Protein AF-A0A7J6JGJ3-F1 (afdb_monomer_lite)

Foldseek 3Di:
DVPVVVVVVVVVVVVLVVVVVVLVVLQVVVLVLLLVCFLPAQNDPVSVVVSLVVLQVVLVVDDPPDPNLDLSVLVSLLSNLLSLLVVLVVVVVVDDPPDVCLVVSLVVSLVSLVVSLVNLVVSLVPDPPDPDPSSDNLNVLLSSLLSNLSNCLQCLPVDALVVLLVNLLSLLSNLLSLLVVVVVVDSSCLTNVVLLSLLSSLLSNLLSLLNQDLVSHDPSPPVVSNVNSNVSSLVSLVVNCVVPVLSVLSNVLSVLSVCLQFPDCPVPDDDDDPPPSPDPCVSVRGDFRAQDDPSLVVNVVSLVSVVVSVRDVSSSVSSVCSHPDDTPVPDPPVPDPDDPDDDPPDDPPDDD

Sequence (352 aa):
MDDKHEVDLYAGNLCVDFEHTRNMTIMSSHILNEVVASAWTYPQPFMFEILDEKIFQHASQMPAGETETGFYSHIFQLRCIQSKIRHFNKKLQKLDPSDPFRETSRLRLKDELQLWKEKIEAVTNSSPKDDLVYHEPSSLSKLYDYSLSILVQERPCMMGHEEVGQLVECCSEACRTFLSSQENDSVIYRTWTALMYQFRLGIILLYCYAMTPPLLRTANFSLTDTISGFECCHRTMEKFSIRWPRALVFLQSFQLLAESVFDGPAFGGQACNSNMLDSPSSQSLCSPYALEGERKTRMQSYIVELRVQHVHQAVISLMEEMLNRPQHQDLNYEGLDLLPNMSIAGFDLFNF

Organism: Colletotrichum fructicola (strain Nara gc5) (NCBI:txid1213859)

Secondary structure (DSSP, 8-state):
--HHHHHHHHHHHHHHHHHHHHHHHHHHHHHHHHHHHHSSS---HHHHHHHHHHHHHHHHHS-TT----SHHHHHHHHHHHHHHHHHHHHHHTTS-TT-HHHHHHHHHHHHHHHHHHHHHHHHHHHS---S-GGG-HHHHHHHHHHHHHHHHTT-GGGS-HHHHHHHHHHHHHHHHHHHHHHHTT-GGGGSHHHHHHHHHHHHHHHHHHHHS-GGG--TT--HHHHHHHHHHHHHHHHHHHHH-GGGHHHHHHHHHHHHHHS-SGGGSSS---GGGTTSGGGGG--------HHHHHHHHHHHHHHHHTT--HHHHHHHHHHHHPPPGGG--GGG----S------------

Radius of gyration: 22.45 Å; chains: 1; bounding box: 72×43×67 Å

pLDDT: mean 73.61, std 19.7, range [19.83, 96.75]

Structure (mmCIF, N/CA/C/O backbone):
data_AF-A0A7J6JGJ3-F1
#
_entry.id   AF-A0A7J6JGJ3-F1
#
loop_
_atom_site.group_PDB
_atom_site.id
_atom_site.type_symbol
_atom_site.label_atom_id
_atom_site.label_alt_id
_atom_site.label_comp_id
_atom_site.label_asym_id
_atom_site.label_entity_id
_atom_site.label_seq_id
_atom_site.pdbx_PDB_ins_code
_atom_site.Cartn_x
_atom_site.Cartn_y
_atom_site.Cartn_z
_atom_site.occupancy
_atom_site.B_iso_or_equiv
_atom_site.auth_seq_id
_atom_site.auth_comp_id
_atom_site.auth_asym_id
_atom_site.auth_atom_id
_atom_site.pdbx_PDB_model_num
ATOM 1 N N . MET A 1 1 ? 45.069 8.160 -34.964 1.00 52.22 1 MET A N 1
ATOM 2 C CA . MET A 1 1 ? 44.666 8.338 -33.552 1.00 52.22 1 MET A CA 1
ATOM 3 C C . MET A 1 1 ? 43.142 8.465 -33.417 1.00 52.22 1 MET A C 1
ATOM 5 O O . MET A 1 1 ? 42.676 8.408 -32.292 1.00 52.22 1 MET A O 1
ATOM 9 N N . ASP A 1 2 ? 42.388 8.525 -34.530 1.00 57.38 2 ASP A N 1
ATOM 10 C CA . ASP A 1 2 ? 40.913 8.587 -34.565 1.00 57.38 2 ASP A CA 1
ATOM 11 C C . ASP A 1 2 ? 40.192 7.229 -34.447 1.00 57.38 2 ASP A C 1
ATOM 13 O O . ASP A 1 2 ? 39.198 7.143 -33.736 1.00 57.38 2 ASP A O 1
ATOM 17 N N . ASP A 1 3 ? 40.718 6.141 -35.029 1.00 54.69 3 ASP A N 1
ATOM 18 C CA . ASP A 1 3 ? 39.997 4.847 -35.076 1.00 54.69 3 ASP A CA 1
ATOM 19 C C . ASP A 1 3 ? 39.668 4.248 -33.700 1.00 54.69 3 ASP A C 1
ATOM 21 O O . ASP A 1 3 ? 38.655 3.577 -33.522 1.00 54.69 3 ASP A O 1
ATOM 25 N N . LYS A 1 4 ? 40.517 4.484 -32.693 1.00 53.78 4 LYS A N 1
ATOM 26 C CA . LYS A 1 4 ? 40.284 3.956 -31.341 1.00 53.78 4 LYS A CA 1
ATOM 27 C C . LYS A 1 4 ? 39.133 4.689 -30.650 1.00 53.78 4 LYS A C 1
ATOM 29 O O . LYS A 1 4 ? 38.348 4.069 -29.947 1.00 53.78 4 LYS A O 1
ATOM 34 N N . HIS A 1 5 ? 39.009 5.990 -30.906 1.00 55.66 5 HIS A N 1
ATOM 35 C CA . HIS A 1 5 ? 37.960 6.814 -30.321 1.00 55.66 5 HIS A CA 1
ATOM 36 C C . HIS A 1 5 ? 36.590 6.513 -30.942 1.00 55.66 5 HIS A C 1
ATOM 38 O O . HIS A 1 5 ? 35.580 6.587 -30.246 1.00 55.66 5 HIS A O 1
ATOM 44 N N . GLU A 1 6 ? 36.562 6.143 -32.224 1.00 53.59 6 GLU A N 1
ATOM 45 C CA . GLU A 1 6 ? 35.346 5.761 -32.942 1.00 53.59 6 GLU A CA 1
ATOM 46 C C . GLU A 1 6 ? 34.862 4.360 -32.527 1.00 53.59 6 GLU A C 1
ATOM 48 O O . GLU A 1 6 ? 33.683 4.180 -32.228 1.00 53.59 6 GLU A O 1
ATOM 53 N N . VAL A 1 7 ? 35.771 3.387 -32.387 1.00 62.06 7 VAL A N 1
ATOM 54 C CA . VAL A 1 7 ? 35.446 2.038 -31.883 1.00 62.06 7 VAL A CA 1
ATOM 55 C C . VAL A 1 7 ? 34.950 2.074 -30.434 1.00 62.06 7 VAL A C 1
ATOM 57 O O . VAL A 1 7 ? 33.970 1.399 -30.118 1.00 62.06 7 VAL A O 1
ATOM 60 N N . ASP A 1 8 ? 35.564 2.890 -29.574 1.00 54.09 8 ASP A N 1
ATOM 61 C CA . ASP A 1 8 ? 35.126 3.056 -28.183 1.00 54.09 8 ASP A CA 1
ATOM 62 C C . ASP A 1 8 ? 33.736 3.730 -28.103 1.00 54.09 8 ASP A C 1
ATOM 64 O O . ASP A 1 8 ? 32.916 3.354 -27.262 1.00 54.09 8 ASP A O 1
ATOM 68 N N . LEU A 1 9 ? 33.416 4.658 -29.019 1.00 54.94 9 LEU A N 1
ATOM 69 C CA . LEU A 1 9 ? 32.084 5.275 -29.119 1.00 54.94 9 LEU A CA 1
ATOM 70 C C . LEU A 1 9 ? 31.013 4.271 -29.575 1.00 54.94 9 LEU A C 1
ATOM 72 O O . LEU A 1 9 ? 29.930 4.204 -28.993 1.00 54.94 9 LEU A O 1
ATOM 76 N N . TYR A 1 10 ? 31.312 3.475 -30.606 1.00 54.75 10 TYR A N 1
ATOM 77 C CA . TYR A 1 10 ? 30.399 2.447 -31.111 1.00 54.75 10 TYR A CA 1
ATOM 78 C C . TYR A 1 10 ? 30.161 1.340 -30.077 1.00 54.75 10 TYR A C 1
ATOM 80 O O . TYR A 1 10 ? 29.019 0.926 -29.883 1.00 54.75 10 TYR A O 1
ATOM 88 N N . ALA A 1 11 ? 31.208 0.891 -29.378 1.00 53.94 11 ALA A N 1
ATOM 89 C CA . ALA A 1 11 ? 31.092 -0.094 -28.305 1.00 53.94 11 ALA A CA 1
ATOM 90 C C . ALA A 1 11 ? 30.271 0.439 -27.117 1.00 53.94 11 ALA A C 1
ATOM 92 O O . ALA A 1 11 ? 29.446 -0.294 -26.570 1.00 53.94 11 ALA A O 1
ATOM 93 N N . GLY A 1 12 ? 30.445 1.718 -26.760 1.00 56.22 12 GLY A N 1
ATOM 94 C CA . GLY A 1 12 ? 29.632 2.394 -25.747 1.00 56.22 12 GLY A CA 1
ATOM 95 C C . GLY A 1 12 ? 28.149 2.449 -26.122 1.00 56.22 12 GLY A C 1
ATOM 96 O O . GLY A 1 12 ? 27.303 2.060 -25.321 1.00 56.22 12 G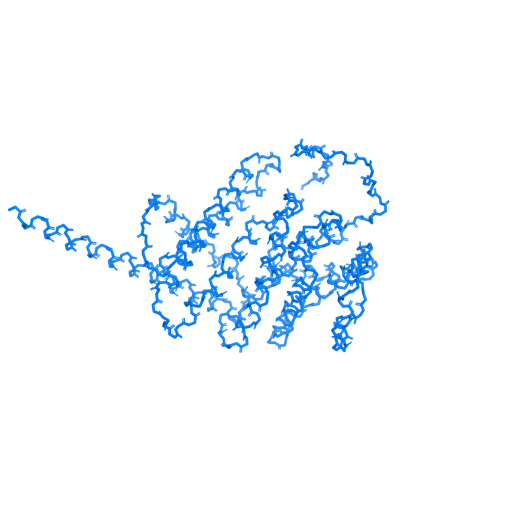LY A O 1
ATOM 97 N N . ASN A 1 13 ? 27.831 2.837 -27.361 1.00 57.06 13 ASN A N 1
ATOM 98 C CA . ASN A 1 13 ? 26.447 2.916 -27.842 1.00 57.06 13 ASN A CA 1
ATOM 99 C C . ASN A 1 13 ? 25.758 1.538 -27.882 1.00 57.06 13 ASN A C 1
ATOM 101 O O . ASN A 1 13 ? 24.632 1.398 -27.413 1.00 57.06 13 ASN A O 1
ATOM 105 N N . LEU A 1 14 ? 26.455 0.496 -28.351 1.00 60.25 14 LEU A N 1
ATOM 106 C CA . LEU A 1 14 ? 25.950 -0.887 -28.347 1.00 60.25 14 LEU A CA 1
ATOM 107 C C . LEU A 1 14 ? 25.696 -1.429 -26.932 1.00 60.25 14 LEU A C 1
ATOM 109 O O . LEU A 1 14 ? 24.751 -2.190 -26.726 1.00 60.25 14 LEU A O 1
ATOM 113 N N . CYS A 1 15 ? 26.529 -1.050 -25.958 1.00 58.94 15 CYS A N 1
ATOM 114 C CA . CYS A 1 15 ? 26.347 -1.438 -24.561 1.00 58.94 15 CYS A CA 1
ATOM 115 C C . CYS A 1 15 ? 25.086 -0.795 -23.964 1.00 58.94 15 CYS A C 1
ATOM 117 O O . CYS A 1 15 ? 24.270 -1.495 -23.365 1.00 58.94 15 CYS A O 1
ATOM 119 N N . VAL A 1 16 ? 24.887 0.508 -24.193 1.00 61.03 16 VAL A N 1
ATOM 120 C CA . VAL A 1 16 ? 23.702 1.250 -23.727 1.00 61.03 16 VAL A CA 1
ATOM 121 C C . VAL A 1 16 ? 22.415 0.683 -24.339 1.00 61.03 16 VAL A C 1
ATOM 123 O O . VAL A 1 16 ? 21.446 0.442 -23.617 1.00 61.03 16 VAL A O 1
ATOM 126 N N . ASP A 1 17 ? 22.417 0.380 -25.641 1.00 66.06 17 ASP A N 1
ATOM 127 C CA . ASP A 1 17 ? 21.262 -0.213 -26.330 1.00 66.06 17 ASP A CA 1
ATOM 128 C C . ASP A 1 17 ? 20.931 -1.624 -25.812 1.00 66.06 17 ASP A C 1
ATOM 130 O O . ASP A 1 17 ? 19.757 -1.990 -25.660 1.00 66.06 17 ASP A O 1
ATOM 134 N N . PHE A 1 18 ? 21.956 -2.423 -25.493 1.00 72.31 18 PHE A N 1
ATOM 135 C CA . PHE A 1 18 ? 21.776 -3.757 -24.924 1.00 72.31 18 PHE A CA 1
ATOM 136 C C . PHE A 1 18 ? 21.180 -3.704 -23.513 1.00 72.31 18 PHE A C 1
ATOM 138 O O . PHE A 1 18 ? 20.233 -4.438 -23.219 1.00 72.31 18 PHE A O 1
ATOM 145 N N . GLU A 1 19 ? 21.691 -2.834 -22.641 1.00 69.06 19 GLU A N 1
ATOM 146 C CA . GLU A 1 19 ? 21.178 -2.693 -21.276 1.00 69.06 19 GLU A CA 1
ATOM 147 C C . GLU A 1 19 ? 19.761 -2.133 -21.243 1.00 69.06 19 GLU A C 1
ATOM 149 O O . GLU A 1 19 ? 18.909 -2.658 -20.522 1.00 69.06 19 GLU A O 1
ATOM 154 N N . HIS A 1 20 ? 19.471 -1.145 -22.091 1.00 69.19 20 HIS A N 1
ATOM 155 C CA . HIS A 1 20 ? 18.121 -0.629 -22.261 1.00 69.19 20 HIS A CA 1
ATOM 156 C C . HIS A 1 20 ? 17.150 -1.739 -22.690 1.00 69.19 20 HIS A C 1
ATOM 158 O O . HIS A 1 20 ? 16.125 -1.962 -22.042 1.00 69.19 20 HIS A O 1
ATOM 164 N N . THR A 1 21 ? 17.503 -2.509 -23.725 1.00 71.38 21 THR A N 1
ATOM 165 C CA . THR A 1 21 ? 16.679 -3.623 -24.229 1.00 71.38 21 THR A CA 1
ATOM 166 C C . THR A 1 21 ? 16.507 -4.733 -23.187 1.00 71.38 21 THR A C 1
ATOM 168 O O . THR A 1 21 ? 15.420 -5.307 -23.041 1.00 71.38 21 THR A O 1
ATOM 171 N N . ARG A 1 22 ? 17.557 -5.028 -22.414 1.00 74.38 22 ARG A N 1
ATOM 172 C CA . ARG A 1 22 ? 17.515 -5.985 -21.302 1.00 74.38 22 ARG A CA 1
ATOM 173 C C . ARG A 1 22 ? 16.528 -5.528 -20.228 1.00 74.38 22 ARG A C 1
ATOM 175 O O . ARG A 1 22 ? 15.632 -6.295 -19.874 1.00 74.38 22 ARG A O 1
ATOM 182 N N . ASN A 1 23 ? 16.656 -4.291 -19.747 1.00 71.94 23 ASN A N 1
ATOM 183 C CA . ASN A 1 23 ? 15.796 -3.733 -18.701 1.00 71.94 23 ASN A CA 1
ATOM 184 C C . ASN A 1 23 ? 14.330 -3.675 -19.168 1.00 71.94 23 ASN A C 1
ATOM 186 O O . ASN A 1 23 ? 13.434 -4.109 -18.442 1.00 71.94 23 ASN A O 1
ATOM 190 N N . MET A 1 24 ? 14.090 -3.260 -20.417 1.00 72.81 24 MET A N 1
ATOM 191 C CA . MET A 1 24 ? 12.782 -3.312 -21.085 1.00 72.81 24 MET A CA 1
ATOM 192 C C . MET A 1 24 ? 12.154 -4.706 -21.052 1.00 72.81 24 MET A C 1
ATOM 194 O O . MET A 1 24 ? 10.990 -4.872 -20.678 1.00 72.81 24 MET A O 1
ATOM 198 N N . THR A 1 25 ? 12.927 -5.721 -21.439 1.00 74.94 25 THR A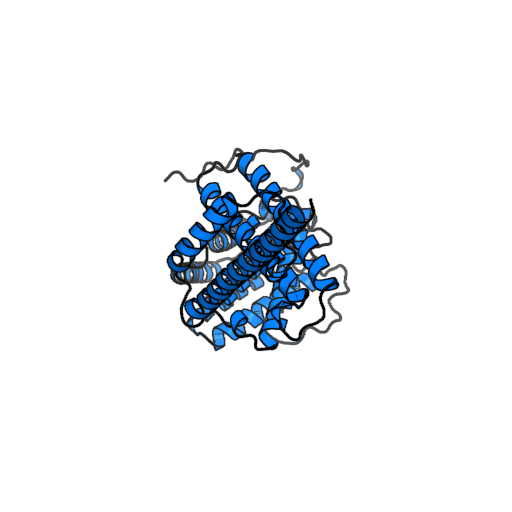 N 1
ATOM 199 C CA . THR A 1 25 ? 12.456 -7.108 -21.534 1.00 74.94 25 THR A CA 1
ATOM 200 C C . THR A 1 25 ? 12.135 -7.678 -20.157 1.00 74.94 25 THR A C 1
ATOM 202 O O . THR A 1 25 ? 11.085 -8.303 -19.974 1.00 74.94 25 THR A O 1
ATOM 205 N N . ILE A 1 26 ? 13.002 -7.430 -19.169 1.00 73.69 26 ILE A N 1
ATOM 206 C CA . ILE A 1 26 ? 12.784 -7.848 -17.780 1.00 73.69 26 ILE A CA 1
ATOM 207 C C . ILE A 1 26 ? 11.517 -7.189 -17.229 1.00 73.69 26 ILE A C 1
ATOM 209 O O . ILE A 1 26 ? 10.655 -7.884 -16.690 1.00 73.69 26 ILE A O 1
ATOM 213 N N . MET A 1 27 ? 11.362 -5.875 -17.412 1.00 74.69 27 MET A N 1
ATOM 214 C CA . MET A 1 27 ? 10.203 -5.142 -16.903 1.00 74.69 27 MET A CA 1
ATOM 215 C C . MET A 1 27 ? 8.898 -5.549 -17.577 1.00 74.69 27 MET A C 1
ATOM 217 O O . MET A 1 27 ? 7.904 -5.771 -16.887 1.00 74.69 27 MET A O 1
ATOM 221 N N . SER A 1 28 ? 8.901 -5.728 -18.895 1.00 72.94 28 SER A N 1
ATOM 222 C CA . SER A 1 28 ? 7.722 -6.196 -19.630 1.00 72.94 28 SER A CA 1
ATOM 223 C C . SER A 1 28 ? 7.307 -7.595 -19.173 1.00 72.94 28 SER A C 1
ATOM 225 O O . SER A 1 28 ? 6.130 -7.843 -18.915 1.00 72.94 28 SER A O 1
ATOM 227 N N . SER A 1 29 ? 8.279 -8.493 -18.984 1.00 75.12 29 SER A N 1
ATOM 228 C CA . SER A 1 29 ? 8.035 -9.848 -18.473 1.00 75.12 29 SER A CA 1
ATOM 229 C C . SER A 1 29 ? 7.499 -9.827 -17.043 1.00 75.12 29 SER A C 1
ATOM 231 O O . SER A 1 29 ? 6.584 -10.581 -16.717 1.00 75.12 29 SER A O 1
ATOM 233 N N . HIS A 1 30 ? 8.026 -8.943 -16.192 1.00 73.50 30 HIS A N 1
ATOM 234 C CA . HIS A 1 30 ? 7.541 -8.768 -14.827 1.00 73.50 30 HIS A CA 1
ATOM 235 C C . HIS A 1 30 ? 6.096 -8.265 -14.806 1.00 73.50 30 HIS A C 1
ATOM 237 O O . HIS A 1 30 ? 5.269 -8.838 -14.102 1.00 73.50 30 HIS A O 1
ATOM 243 N N . ILE A 1 31 ? 5.780 -7.201 -15.551 1.00 73.94 31 ILE A N 1
ATOM 244 C CA . ILE A 1 31 ? 4.425 -6.631 -15.606 1.00 73.94 31 ILE A CA 1
ATOM 245 C C . ILE A 1 31 ? 3.445 -7.678 -16.134 1.00 73.94 31 ILE A C 1
ATOM 247 O O . ILE A 1 31 ? 2.382 -7.877 -15.549 1.00 73.94 31 ILE A O 1
ATOM 251 N N . LEU A 1 32 ? 3.820 -8.397 -17.195 1.00 74.56 32 LEU A N 1
ATOM 252 C CA . LEU A 1 32 ? 2.993 -9.464 -17.745 1.00 74.56 32 LEU A CA 1
ATOM 253 C C . LEU A 1 32 ? 2.766 -10.582 -16.723 1.00 74.56 32 LEU A C 1
ATOM 255 O O . LEU A 1 32 ? 1.628 -11.005 -16.540 1.00 74.56 32 LEU A O 1
ATOM 259 N N . ASN A 1 33 ? 3.814 -11.032 -16.027 1.00 75.31 33 ASN A N 1
ATOM 260 C CA . ASN A 1 33 ? 3.690 -12.037 -14.972 1.00 75.31 33 ASN A CA 1
ATOM 261 C C . ASN A 1 33 ? 2.781 -11.549 -13.836 1.00 75.31 33 ASN A C 1
ATOM 263 O O . ASN A 1 33 ? 1.917 -12.293 -13.391 1.00 75.31 33 ASN A O 1
ATOM 267 N N . GLU A 1 34 ? 2.930 -10.296 -13.402 1.00 72.50 34 GLU A N 1
ATOM 268 C CA . GLU A 1 34 ? 2.104 -9.697 -12.354 1.00 72.50 34 GLU A CA 1
ATOM 269 C C . GLU A 1 34 ? 0.629 -9.665 -12.762 1.00 72.50 34 GLU A C 1
ATOM 271 O O . GLU A 1 34 ? -0.220 -10.145 -12.010 1.00 72.50 34 GLU A O 1
ATOM 276 N N . VAL A 1 35 ? 0.320 -9.189 -13.971 1.00 75.81 35 VAL A N 1
ATOM 277 C CA . VAL A 1 35 ? -1.053 -9.148 -14.488 1.00 75.81 35 VAL A CA 1
ATOM 278 C C . VAL A 1 35 ? -1.611 -10.558 -14.649 1.00 75.81 35 VAL A C 1
ATOM 280 O O . VAL A 1 35 ? -2.680 -10.846 -14.125 1.00 75.81 35 VAL A O 1
ATOM 283 N N . VAL A 1 36 ? -0.901 -11.464 -15.323 1.00 78.31 36 VAL A N 1
ATOM 284 C CA . VAL A 1 36 ? -1.402 -12.818 -15.612 1.00 78.31 36 VAL A CA 1
ATOM 285 C C . VAL A 1 36 ? -1.582 -13.636 -14.332 1.00 78.31 36 VAL A C 1
ATOM 287 O O . VAL A 1 36 ? -2.628 -14.264 -14.159 1.00 78.31 36 VAL A O 1
ATOM 290 N N . ALA A 1 37 ? -0.613 -13.599 -13.412 1.00 74.31 37 ALA A N 1
ATOM 291 C CA . ALA A 1 37 ? -0.664 -14.370 -12.169 1.00 74.31 37 ALA A CA 1
ATOM 292 C C . ALA A 1 37 ? -1.752 -13.880 -11.202 1.00 74.31 37 ALA A C 1
ATOM 294 O O . ALA A 1 37 ? -2.219 -14.657 -10.370 1.00 74.31 37 ALA A O 1
ATOM 295 N N . SER A 1 38 ? -2.164 -12.611 -11.306 1.00 79.19 38 SER A N 1
ATOM 296 C CA . SER A 1 38 ? -3.138 -11.997 -10.393 1.00 79.19 38 SER A CA 1
ATOM 297 C C . SER A 1 38 ? -4.473 -11.614 -11.040 1.00 79.19 38 SER A C 1
ATOM 299 O O . SER A 1 38 ? -5.382 -11.152 -10.349 1.00 79.19 38 SER A O 1
ATOM 301 N N . ALA A 1 39 ? -4.643 -11.826 -12.348 1.00 77.81 39 ALA A N 1
ATOM 302 C CA . ALA A 1 39 ? -5.882 -11.506 -13.060 1.00 77.81 39 ALA A CA 1
ATOM 303 C C . ALA A 1 39 ? -7.056 -12.414 -12.674 1.00 77.81 39 ALA A C 1
ATOM 305 O O . ALA A 1 39 ? -8.206 -11.983 -12.745 1.00 77.81 39 ALA A O 1
ATOM 306 N N . TRP A 1 40 ? -6.781 -13.663 -12.290 1.00 74.00 40 TRP A N 1
ATOM 307 C CA . TRP A 1 40 ? -7.817 -14.690 -12.120 1.00 74.00 40 TRP A CA 1
ATOM 308 C C . TRP A 1 40 ? -7.825 -15.332 -10.735 1.00 74.00 40 TRP A C 1
ATOM 310 O O . TRP A 1 40 ? -8.876 -15.757 -10.258 1.00 74.00 40 TRP A O 1
ATOM 320 N N . THR A 1 41 ? -6.673 -15.382 -10.071 1.00 73.44 41 THR A N 1
ATOM 321 C CA . THR A 1 41 ? -6.493 -16.049 -8.780 1.00 73.44 41 THR A CA 1
ATOM 322 C C . THR A 1 41 ? -5.650 -15.206 -7.840 1.00 73.44 41 THR A C 1
ATOM 324 O O . THR A 1 41 ? -4.914 -14.322 -8.276 1.00 73.44 41 THR A O 1
ATOM 327 N N . TYR A 1 42 ? -5.738 -15.511 -6.545 1.00 70.94 42 TYR A N 1
ATOM 328 C CA . TYR A 1 42 ? -4.892 -14.894 -5.532 1.00 70.94 42 TYR A CA 1
ATOM 329 C C . TYR A 1 42 ? -3.414 -15.069 -5.885 1.00 70.94 42 TYR A C 1
ATOM 331 O O . TYR A 1 42 ? -2.997 -16.206 -6.143 1.00 70.94 42 TYR A O 1
ATOM 339 N N . PRO A 1 43 ? -2.621 -13.987 -5.864 1.00 67.50 43 PRO A N 1
ATOM 340 C CA . PRO A 1 43 ? -1.184 -14.089 -6.029 1.00 67.50 43 PRO A CA 1
ATOM 341 C C . PRO A 1 43 ? -0.613 -14.965 -4.910 1.00 67.50 43 PRO A C 1
ATOM 343 O O . PRO A 1 43 ? -0.677 -14.620 -3.732 1.00 67.50 43 PRO A O 1
ATOM 346 N N . GLN A 1 44 ? -0.073 -16.126 -5.279 1.00 68.88 44 GLN A N 1
ATOM 347 C CA . GLN A 1 44 ? 0.616 -16.996 -4.333 1.00 68.88 44 GLN A CA 1
ATOM 348 C C . GLN A 1 44 ? 2.005 -16.410 -4.042 1.00 68.88 44 GLN A C 1
ATOM 350 O O . GLN A 1 44 ? 2.741 -16.155 -4.999 1.00 68.88 44 GLN A O 1
ATOM 355 N N . PRO A 1 45 ? 2.405 -16.213 -2.769 1.00 66.50 45 PRO A N 1
ATOM 356 C CA . PRO A 1 45 ? 3.660 -15.540 -2.427 1.00 66.50 45 PRO A CA 1
ATOM 357 C C . PRO A 1 45 ? 4.888 -16.108 -3.155 1.00 66.50 45 PRO A C 1
ATOM 359 O O . PRO A 1 45 ? 5.672 -15.349 -3.721 1.00 66.50 45 PRO A O 1
ATOM 362 N N . PHE A 1 46 ? 4.996 -17.439 -3.250 1.00 67.69 46 PHE A N 1
ATOM 363 C CA . PHE A 1 46 ? 6.135 -18.119 -3.878 1.00 67.69 46 PHE A CA 1
ATOM 364 C C . PHE A 1 46 ? 6.335 -17.764 -5.365 1.00 67.69 46 PHE A C 1
ATOM 366 O O . PHE A 1 46 ? 7.461 -17.809 -5.858 1.00 67.69 46 PHE A O 1
ATOM 373 N N . MET A 1 47 ? 5.268 -17.385 -6.083 1.00 66.44 47 MET A N 1
ATOM 374 C CA . MET A 1 47 ? 5.339 -17.008 -7.503 1.00 66.44 47 MET A CA 1
ATOM 375 C C . MET A 1 47 ? 6.129 -15.714 -7.715 1.00 66.44 47 MET A C 1
ATOM 377 O O . MET A 1 47 ? 6.721 -15.513 -8.775 1.00 66.44 47 MET A O 1
ATOM 381 N N . PHE A 1 48 ? 6.146 -14.842 -6.707 1.00 69.62 48 PHE A N 1
ATOM 382 C CA . PHE A 1 48 ? 6.846 -13.564 -6.755 1.00 69.62 48 PHE A CA 1
ATOM 383 C C . PHE A 1 48 ? 8.229 -13.648 -6.113 1.00 69.62 48 PHE A C 1
ATOM 385 O O . PHE A 1 48 ? 9.114 -12.902 -6.512 1.00 69.62 48 PHE A O 1
ATOM 392 N N . GLU A 1 49 ? 8.454 -14.581 -5.182 1.00 73.56 49 GLU A N 1
ATOM 393 C CA . GLU A 1 49 ? 9.723 -14.692 -4.450 1.00 73.56 49 GLU A CA 1
ATOM 394 C C . GLU A 1 49 ? 10.923 -15.017 -5.337 1.00 73.56 49 GLU A C 1
ATOM 396 O O . GLU A 1 49 ? 11.979 -14.420 -5.162 1.00 73.56 49 GLU A O 1
ATOM 401 N N . ILE A 1 50 ? 10.779 -15.920 -6.312 1.00 77.31 50 ILE A N 1
ATOM 402 C CA . ILE A 1 50 ? 11.896 -16.282 -7.202 1.00 77.31 50 ILE A CA 1
ATOM 403 C C . ILE A 1 50 ? 12.308 -15.087 -8.068 1.00 77.31 50 ILE A C 1
ATOM 405 O O . ILE A 1 50 ? 13.496 -14.849 -8.289 1.00 77.31 50 ILE A O 1
ATOM 409 N N . LEU A 1 51 ? 11.326 -14.349 -8.587 1.00 74.44 51 LEU A N 1
ATOM 410 C CA . LEU A 1 51 ? 11.580 -13.170 -9.409 1.00 74.44 51 LEU A CA 1
ATOM 411 C C . LEU A 1 51 ? 12.167 -12.035 -8.567 1.00 74.44 51 LEU A C 1
ATOM 413 O O . LEU A 1 51 ? 13.130 -11.400 -8.988 1.00 74.44 51 LEU A O 1
ATOM 417 N N . ASP A 1 52 ? 11.622 -11.826 -7.370 1.00 79.50 52 ASP A N 1
ATOM 418 C CA . ASP A 1 52 ? 12.099 -10.829 -6.419 1.00 79.50 52 ASP A CA 1
ATOM 419 C C . ASP A 1 52 ? 13.546 -11.095 -5.994 1.00 79.50 52 ASP A C 1
ATOM 421 O O . ASP A 1 52 ? 14.367 -10.187 -6.002 1.00 79.50 52 ASP A O 1
ATOM 425 N N . GLU A 1 53 ? 13.897 -12.351 -5.717 1.00 81.50 53 GLU A N 1
ATOM 426 C CA . GLU A 1 53 ? 15.264 -12.746 -5.372 1.00 81.50 53 GLU A CA 1
ATOM 427 C C . GLU A 1 53 ? 16.248 -12.471 -6.518 1.00 81.50 53 GLU A C 1
ATOM 429 O O . GLU A 1 53 ? 17.337 -11.946 -6.295 1.00 81.50 53 GLU A O 1
ATOM 434 N N . LYS A 1 54 ? 15.858 -12.752 -7.768 1.00 80.50 54 LYS A N 1
ATOM 435 C CA . LYS A 1 54 ? 16.693 -12.430 -8.937 1.00 80.50 54 LYS A CA 1
ATOM 436 C C . LYS A 1 54 ? 16.890 -10.925 -9.110 1.00 80.50 54 LYS A C 1
ATOM 438 O O . LYS A 1 54 ? 18.002 -10.493 -9.412 1.00 80.50 54 LYS A O 1
ATOM 443 N N . ILE A 1 55 ? 15.833 -10.134 -8.918 1.00 78.94 55 ILE A N 1
ATOM 444 C CA . ILE A 1 55 ? 15.912 -8.668 -8.973 1.00 78.94 55 ILE A CA 1
ATOM 445 C C . ILE A 1 55 ? 16.825 -8.154 -7.863 1.00 78.94 55 ILE A C 1
ATOM 447 O O . ILE A 1 55 ? 17.680 -7.319 -8.131 1.00 78.94 55 ILE A O 1
ATOM 451 N N . PHE A 1 56 ? 16.710 -8.687 -6.647 1.00 81.75 56 PHE A N 1
ATOM 452 C CA . PHE A 1 56 ? 17.557 -8.301 -5.523 1.00 81.75 56 PHE A CA 1
ATOM 453 C C . PHE A 1 56 ? 19.038 -8.602 -5.760 1.00 81.75 56 PHE A C 1
ATOM 455 O O . PHE A 1 56 ? 19.893 -7.748 -5.515 1.00 81.75 56 PHE A O 1
ATOM 462 N N . GLN A 1 57 ? 19.354 -9.797 -6.265 1.00 82.31 57 GLN A N 1
ATOM 463 C CA . GLN A 1 57 ? 20.726 -10.182 -6.602 1.00 82.31 57 GLN A CA 1
ATOM 464 C C . GLN A 1 57 ? 21.320 -9.250 -7.655 1.00 82.31 57 GLN A C 1
ATOM 466 O O . GLN A 1 57 ? 22.452 -8.798 -7.499 1.00 82.31 57 GLN A O 1
ATOM 471 N N . HIS A 1 58 ? 20.540 -8.911 -8.682 1.00 76.69 58 HIS A N 1
ATOM 472 C CA . HIS A 1 58 ? 20.962 -7.957 -9.699 1.00 76.69 58 HIS A CA 1
ATOM 473 C C . HIS A 1 58 ? 21.145 -6.548 -9.116 1.00 76.69 58 HIS A C 1
ATOM 475 O O . HIS A 1 58 ? 22.207 -5.955 -9.268 1.00 76.69 58 HIS A O 1
ATOM 481 N N . ALA A 1 59 ? 20.162 -6.045 -8.365 1.00 75.38 59 ALA A N 1
ATOM 482 C CA . ALA A 1 59 ? 20.203 -4.739 -7.706 1.00 75.38 59 ALA A CA 1
ATOM 483 C C . ALA A 1 59 ? 21.404 -4.580 -6.763 1.00 75.38 59 ALA A C 1
ATOM 485 O O . ALA A 1 59 ? 21.929 -3.482 -6.606 1.00 75.38 59 ALA A O 1
ATOM 486 N N . SER A 1 60 ? 21.833 -5.673 -6.128 1.00 74.19 60 SER A N 1
ATOM 487 C CA . SER A 1 60 ? 22.994 -5.703 -5.231 1.00 74.19 60 SER A CA 1
ATOM 488 C C . SER A 1 60 ? 24.331 -5.631 -5.977 1.00 74.19 60 SER A C 1
ATOM 490 O O . SER A 1 60 ? 25.351 -5.329 -5.363 1.00 74.19 60 SER A O 1
ATOM 492 N N . GLN A 1 61 ? 24.334 -5.929 -7.278 1.00 74.75 61 GLN A N 1
ATOM 493 C CA . GLN A 1 61 ? 25.513 -5.922 -8.147 1.00 74.75 61 GLN A CA 1
ATOM 494 C C . GLN A 1 61 ? 25.608 -4.653 -9.008 1.00 74.75 61 GLN A C 1
ATOM 496 O O . GLN A 1 61 ? 26.651 -4.419 -9.614 1.00 74.75 61 GLN A O 1
ATOM 501 N N . MET A 1 62 ? 24.548 -3.838 -9.069 1.00 66.12 62 MET A N 1
ATOM 502 C CA . MET A 1 62 ? 24.534 -2.608 -9.863 1.00 66.12 62 MET A CA 1
ATOM 503 C C . MET A 1 62 ? 25.482 -1.547 -9.273 1.00 66.12 62 MET A C 1
ATOM 505 O O . MET A 1 62 ? 25.442 -1.304 -8.060 1.00 66.12 62 MET A O 1
ATOM 509 N N . PRO A 1 63 ? 26.307 -0.878 -10.100 1.00 60.22 63 PRO A N 1
ATOM 510 C CA . PRO A 1 63 ? 27.142 0.229 -9.652 1.00 60.22 63 PRO A CA 1
ATOM 511 C C . PRO A 1 63 ? 26.293 1.372 -9.089 1.00 60.22 63 PRO A C 1
ATOM 513 O O . PRO A 1 63 ? 25.275 1.769 -9.661 1.00 60.22 63 PRO A O 1
ATOM 516 N N . ALA A 1 64 ? 26.724 1.944 -7.966 1.00 54.84 64 ALA A N 1
ATOM 517 C CA . ALA A 1 64 ? 26.088 3.135 -7.424 1.00 54.84 64 ALA A CA 1
ATOM 518 C C . ALA A 1 64 ? 26.345 4.325 -8.364 1.00 54.84 64 ALA A C 1
ATOM 520 O O . ALA A 1 64 ? 27.464 4.827 -8.431 1.00 54.84 64 ALA A O 1
ATOM 521 N N . GLY A 1 65 ? 25.308 4.787 -9.068 1.00 52.88 65 GLY A N 1
ATOM 522 C CA . GLY A 1 65 ? 25.355 6.043 -9.824 1.00 52.88 65 GLY A CA 1
ATOM 523 C C . GLY A 1 65 ? 25.368 5.934 -11.348 1.00 52.88 65 GLY A C 1
ATOM 524 O O . GLY A 1 65 ? 25.572 6.961 -11.995 1.00 52.88 65 GLY A O 1
ATOM 525 N N . GLU A 1 66 ? 25.112 4.765 -11.942 1.00 54.06 66 GLU A N 1
ATOM 526 C CA . GLU A 1 66 ? 24.874 4.720 -13.389 1.00 54.06 66 GLU A CA 1
ATOM 527 C C . GLU A 1 66 ? 23.620 5.525 -13.747 1.00 54.06 66 GLU A C 1
ATOM 529 O O . GLU A 1 66 ? 22.529 5.359 -13.193 1.00 54.06 66 GLU A O 1
ATOM 534 N N . THR A 1 67 ? 23.827 6.499 -14.630 1.00 53.03 67 THR A N 1
ATOM 535 C CA . THR A 1 67 ? 22.829 7.479 -15.044 1.00 53.03 67 THR A CA 1
ATOM 536 C C . THR A 1 67 ? 21.961 6.829 -16.111 1.00 53.03 67 THR A C 1
ATOM 538 O O . THR A 1 67 ? 22.140 7.058 -17.301 1.00 53.03 67 THR A O 1
ATOM 541 N N . GLU A 1 68 ? 21.049 5.947 -15.708 1.00 58.41 68 GLU A N 1
ATOM 542 C CA . GLU A 1 68 ? 20.102 5.390 -16.670 1.00 58.41 68 GLU A CA 1
ATOM 543 C C . GLU A 1 68 ? 19.091 6.479 -17.065 1.00 58.41 68 GLU A C 1
ATOM 545 O O . GLU A 1 68 ? 18.411 7.045 -16.213 1.00 58.41 68 GLU A O 1
ATOM 550 N N . THR A 1 69 ? 19.018 6.795 -18.359 1.00 63.31 69 THR A N 1
ATOM 551 C CA . THR A 1 69 ? 18.303 7.970 -18.897 1.00 63.31 69 THR A CA 1
ATOM 552 C C . THR A 1 69 ? 16.902 7.662 -19.438 1.00 63.31 69 THR A C 1
ATOM 554 O O . THR A 1 69 ? 16.235 8.546 -19.972 1.00 63.31 69 THR A O 1
ATOM 557 N N . GLY A 1 70 ? 16.439 6.412 -19.323 1.00 68.44 70 GLY A N 1
ATOM 558 C CA . GLY A 1 70 ? 15.176 5.949 -19.902 1.00 68.44 70 GLY A CA 1
ATOM 559 C C . GLY A 1 70 ? 14.071 5.704 -18.872 1.00 68.44 70 GLY A C 1
ATOM 560 O O . GLY A 1 70 ? 14.326 5.214 -17.774 1.00 68.44 70 GLY A O 1
ATOM 561 N N . PHE A 1 71 ? 12.816 5.949 -19.265 1.00 72.56 71 PHE A N 1
ATOM 562 C CA . PHE A 1 71 ? 11.622 5.687 -18.445 1.00 72.56 71 PHE A CA 1
ATOM 563 C C . PHE A 1 71 ? 11.613 4.275 -17.836 1.00 72.56 71 PHE A C 1
ATOM 565 O O . PHE A 1 71 ? 11.489 4.108 -16.625 1.00 72.56 71 PHE A O 1
ATOM 572 N N . TYR A 1 72 ? 11.806 3.243 -18.657 1.00 72.44 72 TYR A N 1
ATOM 573 C CA . TYR A 1 72 ? 11.778 1.856 -18.187 1.00 72.44 72 TYR A CA 1
ATOM 574 C C . TYR A 1 72 ? 12.960 1.487 -17.298 1.00 72.44 72 TYR A C 1
ATOM 576 O O . TYR A 1 72 ? 12.819 0.621 -16.436 1.00 72.44 72 TYR A O 1
ATOM 584 N N . SER A 1 73 ? 14.092 2.168 -17.458 1.00 75.31 73 SER A N 1
ATOM 585 C CA . SER A 1 73 ? 15.221 2.027 -16.549 1.00 75.31 73 SER A CA 1
ATOM 586 C C . SER A 1 73 ? 14.875 2.582 -15.169 1.00 75.31 73 SER A C 1
ATOM 588 O O . SER A 1 73 ? 15.073 1.904 -14.168 1.00 75.31 73 SER A O 1
ATOM 590 N N . HIS A 1 74 ? 14.209 3.737 -15.091 1.00 78.50 74 HIS A N 1
ATOM 591 C CA . HIS A 1 74 ? 13.679 4.225 -13.817 1.00 78.50 74 HIS A CA 1
ATOM 592 C C . HIS A 1 74 ? 12.636 3.279 -13.212 1.00 78.50 74 HIS A C 1
ATOM 594 O O . HIS A 1 74 ? 12.665 3.029 -12.008 1.00 78.50 74 HIS A O 1
ATOM 600 N N . ILE A 1 75 ? 11.739 2.705 -14.014 1.00 78.38 75 ILE A N 1
ATOM 601 C CA . ILE A 1 75 ? 10.787 1.701 -13.517 1.00 78.38 75 ILE A CA 1
ATOM 602 C C . ILE A 1 75 ? 11.516 0.456 -12.983 1.00 78.38 75 ILE A C 1
ATOM 604 O O . ILE A 1 75 ? 11.138 -0.081 -11.940 1.00 78.38 75 ILE A O 1
ATOM 608 N N . PHE A 1 76 ? 12.589 0.022 -13.646 1.00 79.75 76 PHE A N 1
ATOM 609 C CA . PHE A 1 76 ? 13.442 -1.066 -13.173 1.00 79.75 76 PHE A CA 1
ATOM 610 C C . PHE A 1 76 ? 14.144 -0.718 -11.853 1.00 79.75 76 PHE A C 1
ATOM 612 O O . PHE A 1 76 ? 14.055 -1.491 -10.898 1.00 79.75 76 PHE A O 1
ATOM 619 N N . GLN A 1 77 ? 14.741 0.474 -11.744 1.00 83.25 77 GLN A N 1
ATOM 620 C CA . GLN A 1 77 ? 15.336 0.976 -10.499 1.00 83.25 77 GLN A CA 1
ATOM 621 C C . GLN A 1 77 ? 14.336 0.958 -9.345 1.00 83.25 77 GLN A C 1
ATOM 623 O O . GLN A 1 77 ? 14.673 0.525 -8.243 1.00 83.25 77 GLN A O 1
ATOM 628 N N . LEU A 1 78 ? 13.087 1.356 -9.590 1.00 85.75 78 LEU A N 1
ATOM 629 C CA . LEU A 1 78 ? 12.052 1.279 -8.568 1.00 85.75 78 LEU A CA 1
ATOM 630 C C . LEU A 1 78 ? 11.797 -0.158 -8.120 1.00 85.75 78 LEU A C 1
ATOM 632 O O . LEU A 1 78 ? 11.664 -0.406 -6.925 1.00 85.75 78 LEU A O 1
ATOM 636 N N . ARG A 1 79 ? 11.746 -1.122 -9.047 1.00 83.44 79 ARG A N 1
ATOM 637 C CA . ARG A 1 79 ? 11.595 -2.539 -8.680 1.00 83.44 79 ARG A CA 1
ATOM 638 C C . ARG A 1 79 ? 12.779 -3.040 -7.864 1.00 83.44 79 ARG A C 1
ATOM 640 O O . ARG A 1 79 ? 12.560 -3.775 -6.902 1.00 83.44 79 ARG A O 1
ATOM 647 N N . CYS A 1 80 ? 13.993 -2.595 -8.176 1.00 85.06 80 CYS A N 1
ATOM 648 C CA . CYS A 1 80 ? 15.176 -2.854 -7.361 1.00 85.06 80 CYS A CA 1
ATOM 649 C C . CYS A 1 80 ? 15.015 -2.289 -5.939 1.00 85.06 80 CYS A C 1
ATOM 651 O O . CYS A 1 80 ? 15.261 -3.006 -4.968 1.00 85.06 80 CYS A O 1
ATOM 653 N N . ILE A 1 81 ? 14.540 -1.047 -5.789 1.00 88.88 81 ILE A N 1
ATOM 654 C CA . ILE A 1 81 ? 14.277 -0.441 -4.472 1.00 88.88 81 ILE A CA 1
ATOM 655 C C . ILE A 1 81 ? 13.174 -1.207 -3.724 1.00 88.88 81 ILE A C 1
ATOM 657 O O . ILE A 1 81 ? 13.362 -1.591 -2.572 1.00 88.88 81 ILE A O 1
ATOM 661 N N . GLN A 1 82 ? 12.051 -1.514 -4.377 1.00 87.25 82 GLN A N 1
ATOM 662 C CA . GLN A 1 82 ? 10.959 -2.304 -3.796 1.00 87.25 82 GLN A CA 1
ATOM 663 C C . GLN A 1 82 ? 11.420 -3.693 -3.338 1.00 87.25 82 GLN A C 1
ATOM 665 O O . GLN A 1 82 ? 10.963 -4.186 -2.307 1.00 87.25 82 GLN A O 1
ATOM 670 N N . SER A 1 83 ? 12.325 -4.319 -4.090 1.00 85.81 83 SER A N 1
ATOM 671 C CA . SER A 1 83 ? 12.939 -5.596 -3.732 1.00 85.81 83 SER A CA 1
ATOM 672 C C . SER A 1 83 ? 13.802 -5.459 -2.475 1.00 85.81 83 SER A C 1
ATOM 674 O O . SER A 1 83 ? 13.564 -6.152 -1.486 1.00 85.81 83 SER A O 1
ATOM 676 N N . LYS A 1 84 ? 14.692 -4.453 -2.428 1.00 89.44 84 LYS A N 1
ATOM 677 C CA . LYS A 1 84 ? 15.469 -4.122 -1.219 1.00 89.44 84 LYS A CA 1
ATOM 678 C C . LYS A 1 84 ? 14.570 -3.900 0.003 1.00 89.44 84 LYS A C 1
ATOM 680 O O . LYS A 1 84 ? 14.893 -4.404 1.076 1.00 89.44 84 LYS A O 1
ATOM 685 N N . ILE A 1 85 ? 13.445 -3.195 -0.153 1.00 89.06 85 ILE A N 1
ATOM 686 C CA . ILE A 1 85 ? 12.460 -2.968 0.919 1.00 89.06 85 ILE A CA 1
ATOM 687 C C . ILE A 1 85 ? 11.868 -4.295 1.409 1.00 89.06 85 ILE A C 1
ATOM 689 O O . ILE A 1 85 ? 11.810 -4.532 2.614 1.00 89.06 85 ILE A O 1
ATOM 693 N N . ARG A 1 86 ? 11.454 -5.193 0.506 1.00 86.00 86 ARG A N 1
ATOM 694 C CA . ARG A 1 86 ? 10.892 -6.500 0.889 1.00 86.00 86 ARG A CA 1
ATOM 695 C C . ARG A 1 86 ? 11.904 -7.374 1.626 1.00 86.00 86 ARG A C 1
ATOM 697 O O . ARG A 1 86 ? 11.557 -7.945 2.662 1.00 86.00 86 ARG A O 1
ATOM 704 N N . HIS A 1 87 ? 13.146 -7.459 1.148 1.00 85.56 87 HIS A N 1
ATOM 705 C CA . HIS A 1 87 ? 14.212 -8.194 1.844 1.00 85.56 87 HIS A CA 1
ATOM 706 C C . HIS A 1 87 ? 14.560 -7.568 3.191 1.00 85.56 87 HIS A C 1
ATOM 708 O O . HIS A 1 87 ? 14.763 -8.291 4.169 1.00 85.56 87 HIS A O 1
ATOM 714 N N . PHE A 1 88 ? 14.583 -6.238 3.266 1.00 86.69 88 PHE A N 1
ATOM 715 C CA . PHE A 1 88 ? 14.766 -5.519 4.518 1.00 86.69 88 PHE A CA 1
ATOM 716 C C . PHE A 1 88 ? 13.652 -5.844 5.520 1.00 86.69 88 PHE A C 1
ATOM 718 O O . PHE A 1 88 ? 13.967 -6.268 6.628 1.00 86.69 88 PHE A O 1
ATOM 725 N N . ASN A 1 89 ? 12.379 -5.783 5.122 1.00 83.62 89 ASN A N 1
ATOM 726 C CA . ASN A 1 89 ? 11.245 -6.146 5.979 1.00 83.62 89 ASN A CA 1
ATOM 727 C C . ASN A 1 89 ? 11.311 -7.615 6.440 1.00 83.62 89 ASN A C 1
ATOM 729 O O . ASN A 1 89 ? 11.131 -7.913 7.618 1.00 83.62 89 ASN A O 1
ATOM 733 N N . LYS A 1 90 ? 11.677 -8.550 5.551 1.00 83.44 90 LYS A N 1
ATOM 734 C CA . LYS A 1 90 ? 11.921 -9.956 5.935 1.00 83.44 90 LYS A CA 1
ATOM 735 C C . LYS A 1 90 ? 13.041 -10.092 6.977 1.00 83.44 90 LYS A C 1
ATOM 737 O O . LYS A 1 90 ? 12.989 -10.978 7.830 1.00 83.44 90 LYS A O 1
ATOM 742 N N . LYS A 1 91 ? 14.071 -9.241 6.912 1.00 84.06 91 LYS A N 1
ATOM 743 C CA . LYS A 1 91 ? 15.161 -9.205 7.897 1.00 84.06 91 LYS A CA 1
ATOM 744 C C . LYS A 1 91 ? 14.719 -8.550 9.208 1.00 84.06 9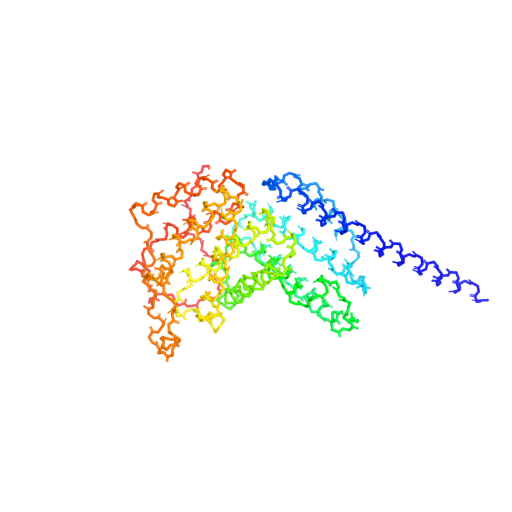1 LYS A C 1
ATOM 746 O O . LYS A 1 91 ? 15.088 -9.057 10.262 1.00 84.06 91 LYS A O 1
ATOM 751 N N . LEU A 1 92 ? 13.918 -7.482 9.150 1.00 80.62 92 LEU A N 1
ATOM 752 C CA . LEU A 1 92 ? 13.381 -6.774 10.317 1.00 80.62 92 LEU A CA 1
ATOM 753 C C . LEU A 1 92 ? 12.659 -7.713 11.280 1.00 80.62 92 LEU A C 1
ATOM 755 O O . LEU A 1 92 ? 12.851 -7.604 12.486 1.00 80.62 92 LEU A O 1
ATOM 759 N N . GLN A 1 93 ? 11.903 -8.680 10.761 1.00 77.00 93 GLN A N 1
ATOM 760 C CA . GLN A 1 93 ? 11.192 -9.675 11.575 1.00 77.00 93 GLN A CA 1
ATOM 761 C C . GLN A 1 93 ? 12.110 -10.512 12.480 1.00 77.00 93 GLN A C 1
ATOM 763 O O . GLN A 1 93 ? 11.636 -11.110 13.439 1.00 77.00 93 GLN A O 1
ATOM 768 N N . LYS A 1 94 ? 13.416 -10.561 12.190 1.00 82.75 94 LYS A N 1
ATOM 769 C CA . LYS A 1 94 ? 14.417 -11.312 12.964 1.00 82.75 94 LYS A CA 1
ATOM 770 C C . LYS A 1 94 ? 15.242 -10.439 13.909 1.00 82.75 94 LYS A C 1
ATOM 772 O O . LYS A 1 94 ? 16.046 -10.976 14.663 1.00 82.75 94 LYS A O 1
ATOM 777 N N . LEU A 1 95 ? 15.119 -9.118 13.811 1.00 81.56 95 LEU A N 1
ATOM 778 C CA . LEU A 1 95 ? 15.887 -8.174 14.623 1.00 81.56 95 LEU A CA 1
ATOM 779 C C . LEU A 1 95 ? 15.111 -7.803 15.885 1.00 81.56 95 LEU A C 1
ATOM 781 O O . LEU A 1 95 ? 13.886 -7.898 15.913 1.00 81.56 95 LEU A O 1
ATOM 785 N N . ASP A 1 96 ? 15.796 -7.310 16.910 1.00 81.75 96 ASP A N 1
ATOM 786 C CA . ASP A 1 96 ? 15.131 -6.728 18.078 1.00 81.75 96 ASP A CA 1
ATOM 787 C C . ASP A 1 96 ? 14.463 -5.388 17.704 1.00 81.75 96 ASP A C 1
ATOM 789 O O . ASP A 1 96 ? 15.047 -4.644 16.910 1.00 81.75 96 ASP A O 1
ATOM 793 N N . PRO A 1 97 ? 13.258 -5.045 18.206 1.00 74.38 97 PRO A N 1
ATOM 794 C CA . PRO A 1 97 ? 12.599 -3.765 17.928 1.00 74.38 97 PRO A CA 1
ATOM 795 C C . PRO A 1 97 ? 13.432 -2.509 18.215 1.00 74.38 97 PRO A C 1
ATOM 797 O O . PRO A 1 97 ? 13.212 -1.493 17.561 1.00 74.38 97 PRO A O 1
ATOM 800 N N . SER A 1 98 ? 14.368 -2.574 19.163 1.00 78.94 98 SER A N 1
ATOM 801 C CA . SER A 1 98 ? 15.249 -1.467 19.550 1.00 78.94 98 SER A CA 1
ATOM 802 C C . SER A 1 98 ? 16.530 -1.367 18.713 1.00 78.94 98 SER A C 1
ATOM 804 O O . SER A 1 98 ? 17.326 -0.451 18.919 1.00 78.94 98 SER A O 1
ATOM 806 N N . ASP A 1 99 ? 16.743 -2.279 17.758 1.00 84.00 99 ASP A N 1
ATOM 807 C CA . ASP A 1 99 ? 17.964 -2.311 16.954 1.00 84.00 99 ASP A CA 1
ATOM 808 C C . ASP A 1 99 ? 18.083 -1.048 16.060 1.00 84.00 99 ASP A C 1
ATOM 810 O O . ASP A 1 99 ? 17.246 -0.833 15.172 1.00 84.00 99 ASP A O 1
ATOM 814 N N . PRO A 1 100 ? 19.135 -0.217 16.223 1.00 83.88 100 PRO A N 1
ATOM 815 C CA . PRO A 1 100 ? 19.326 1.011 15.445 1.00 83.88 100 PRO A CA 1
ATOM 816 C C . PRO A 1 100 ? 19.535 0.760 13.942 1.00 83.88 100 PRO A C 1
ATOM 818 O O . PRO A 1 100 ? 19.346 1.668 13.122 1.00 83.88 100 PRO A O 1
ATOM 821 N N . PHE A 1 101 ? 19.889 -0.468 13.544 1.00 85.94 101 PHE A N 1
ATOM 822 C CA . PHE A 1 101 ? 19.961 -0.874 12.141 1.00 85.94 101 PHE A CA 1
ATOM 823 C C . PHE A 1 101 ? 18.608 -0.734 11.435 1.00 85.94 101 PHE A C 1
ATOM 825 O O . PHE A 1 101 ? 18.582 -0.453 10.232 1.00 85.94 101 PHE A O 1
ATOM 832 N N . ARG A 1 102 ? 17.497 -0.917 12.167 1.00 84.31 102 ARG A N 1
ATOM 833 C CA . ARG A 1 102 ? 16.137 -0.786 11.629 1.00 84.31 102 ARG A CA 1
ATOM 834 C C . ARG A 1 102 ? 15.920 0.620 11.086 1.00 84.31 102 ARG A C 1
ATOM 836 O O . ARG A 1 102 ? 15.648 0.791 9.902 1.00 84.31 102 ARG A O 1
ATOM 843 N N . GLU A 1 103 ? 16.121 1.615 11.939 1.00 82.62 103 GLU A N 1
ATOM 844 C CA . GLU A 1 103 ? 15.867 3.009 11.593 1.00 82.62 103 GLU A CA 1
ATOM 845 C C . GLU A 1 103 ? 16.853 3.518 10.540 1.00 82.62 103 GLU A C 1
ATOM 847 O O . GLU A 1 103 ? 16.451 4.094 9.531 1.00 82.62 103 GLU A O 1
ATOM 852 N N . THR A 1 104 ? 18.138 3.191 10.695 1.00 86.69 104 THR A N 1
ATOM 853 C CA . THR A 1 104 ? 19.176 3.576 9.726 1.00 86.69 104 THR A CA 1
ATOM 854 C C . THR A 1 104 ? 18.876 3.043 8.321 1.00 86.69 104 THR A C 1
ATOM 856 O O . THR A 1 104 ? 18.998 3.759 7.327 1.00 86.69 104 THR A O 1
ATOM 859 N N . SER A 1 105 ? 18.461 1.778 8.217 1.00 86.50 105 SER A N 1
ATOM 860 C CA . SER A 1 105 ? 18.128 1.163 6.928 1.00 86.50 105 SER A CA 1
ATOM 861 C C . SER A 1 105 ? 16.824 1.705 6.347 1.00 86.50 105 SER A C 1
ATOM 863 O O . SER A 1 105 ? 16.733 1.873 5.130 1.00 86.50 105 SER A O 1
ATOM 865 N N . ARG A 1 106 ? 15.834 2.001 7.202 1.00 87.00 106 ARG A N 1
ATOM 866 C CA . ARG A 1 106 ? 14.569 2.622 6.797 1.00 87.00 106 ARG A CA 1
ATOM 867 C C . ARG A 1 106 ? 14.813 3.992 6.174 1.00 87.00 106 ARG A C 1
ATOM 869 O O . ARG A 1 106 ? 14.348 4.225 5.063 1.00 87.00 106 ARG A O 1
ATOM 876 N N . LEU A 1 107 ? 15.575 4.854 6.850 1.00 88.06 107 LEU A N 1
ATOM 877 C CA . LEU A 1 107 ? 15.928 6.186 6.352 1.00 88.06 107 LEU A CA 1
ATOM 878 C C . LEU A 1 107 ? 16.683 6.101 5.024 1.00 88.06 107 LEU A C 1
ATOM 880 O O . LEU A 1 107 ? 16.280 6.740 4.060 1.00 88.06 107 LEU A O 1
ATOM 884 N N . ARG A 1 108 ? 17.677 5.209 4.911 1.00 90.94 108 ARG A N 1
ATOM 885 C CA . ARG A 1 108 ? 18.402 5.006 3.647 1.00 90.94 108 ARG A CA 1
ATOM 886 C C . ARG A 1 108 ? 17.474 4.620 2.489 1.00 90.94 108 ARG A C 1
ATOM 888 O O . ARG A 1 108 ? 17.601 5.154 1.394 1.00 90.94 108 ARG A O 1
ATOM 895 N N . LEU A 1 109 ? 16.553 3.678 2.708 1.00 90.88 109 LEU A N 1
ATOM 896 C CA . LEU A 1 109 ? 15.607 3.248 1.670 1.00 90.88 109 LEU A CA 1
ATOM 897 C C . LEU A 1 109 ? 14.582 4.339 1.335 1.00 90.88 109 LEU A C 1
ATOM 899 O O . LEU A 1 109 ? 14.173 4.447 0.180 1.00 90.88 109 LEU A O 1
ATOM 903 N N . LYS A 1 110 ? 14.191 5.155 2.321 1.00 89.75 110 LYS A N 1
ATOM 904 C CA . LYS A 1 110 ? 13.349 6.340 2.117 1.00 89.75 110 LYS A CA 1
ATOM 905 C C . LYS A 1 110 ? 14.064 7.366 1.233 1.00 89.75 110 LYS A C 1
ATOM 907 O O . LYS A 1 110 ? 13.464 7.836 0.273 1.00 89.75 110 LYS A O 1
ATOM 912 N N . ASP A 1 111 ? 15.342 7.635 1.491 1.00 90.69 111 ASP A N 1
ATOM 913 C CA . ASP A 1 111 ? 16.163 8.542 0.681 1.00 90.69 111 ASP A CA 1
ATOM 914 C C . ASP A 1 111 ? 16.351 8.010 -0.751 1.00 90.69 111 ASP A C 1
ATOM 916 O O . ASP A 1 111 ? 16.221 8.763 -1.715 1.00 90.69 111 ASP A O 1
ATOM 920 N N . GLU A 1 112 ? 16.585 6.700 -0.918 1.00 91.12 112 GLU A N 1
ATOM 921 C CA . GLU A 1 112 ? 16.641 6.057 -2.242 1.00 91.12 112 GLU A CA 1
ATOM 922 C C . GLU A 1 112 ? 15.316 6.226 -3.016 1.00 91.12 112 GLU A C 1
ATOM 924 O O . GLU A 1 112 ? 15.338 6.535 -4.210 1.00 91.12 112 GLU A O 1
ATOM 929 N N . LEU A 1 113 ? 14.163 6.061 -2.351 1.00 90.31 113 LEU A N 1
ATOM 930 C CA . LEU A 1 113 ? 12.841 6.287 -2.952 1.00 90.31 113 LEU A CA 1
ATOM 931 C C . LEU A 1 113 ? 12.601 7.755 -3.311 1.00 90.31 113 LEU A C 1
ATOM 933 O O . LEU A 1 113 ? 12.040 8.040 -4.369 1.00 90.31 113 LEU A O 1
ATOM 937 N N . GLN A 1 114 ? 13.009 8.678 -2.443 1.00 89.44 114 GLN A N 1
ATOM 938 C CA . GLN A 1 114 ? 12.848 10.111 -2.665 1.00 89.44 114 GLN A CA 1
ATOM 939 C C . GLN A 1 114 ? 13.680 10.578 -3.863 1.00 89.44 114 GLN A C 1
ATOM 941 O O . GLN A 1 114 ? 13.155 11.218 -4.772 1.00 89.44 114 GLN A O 1
ATOM 946 N N . LEU A 1 115 ? 14.943 10.152 -3.931 1.00 89.75 115 LEU A N 1
ATOM 947 C CA . LEU A 1 115 ? 15.813 10.422 -5.072 1.00 89.75 115 LEU A CA 1
ATOM 948 C C . LEU A 1 115 ? 15.251 9.827 -6.371 1.00 89.75 115 LEU A C 1
ATOM 950 O O . LEU A 1 115 ? 15.384 10.419 -7.442 1.00 89.75 115 LEU A O 1
ATOM 954 N N . TRP A 1 116 ? 14.634 8.645 -6.298 1.00 89.62 116 TRP A N 1
ATOM 955 C CA . TRP A 1 116 ? 13.956 8.056 -7.449 1.00 89.62 116 TRP A CA 1
ATOM 956 C C . TRP A 1 116 ? 12.776 8.918 -7.921 1.00 89.62 116 TRP A C 1
ATOM 958 O O . TRP A 1 116 ? 12.675 9.175 -9.122 1.00 89.62 116 TRP A O 1
ATOM 968 N N . LYS A 1 117 ? 11.930 9.394 -6.994 1.00 87.81 117 LYS A N 1
ATOM 969 C CA . LYS A 1 117 ? 10.773 10.257 -7.290 1.00 87.81 117 LYS A CA 1
ATOM 970 C C . LYS A 1 117 ? 11.198 11.533 -8.023 1.00 87.81 117 LYS A C 1
ATOM 972 O O . LYS A 1 117 ? 10.668 11.839 -9.087 1.00 87.81 117 LYS A O 1
ATOM 977 N N . GLU A 1 118 ? 12.222 12.212 -7.519 1.00 87.06 118 GLU A N 1
ATOM 978 C CA . GLU A 1 118 ? 12.758 13.437 -8.131 1.00 87.06 118 GLU A CA 1
ATOM 979 C C . GLU A 1 118 ? 13.277 13.196 -9.558 1.00 87.06 118 GLU A C 1
ATOM 981 O O . GLU A 1 118 ? 13.028 13.984 -10.474 1.00 87.06 118 GLU A O 1
ATOM 986 N N . LYS A 1 119 ? 13.968 12.070 -9.780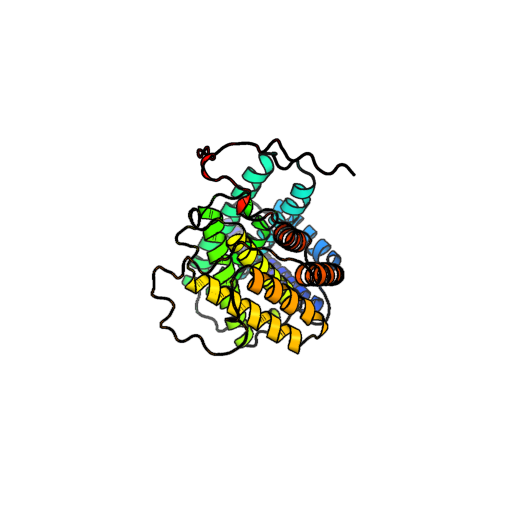 1.00 84.56 119 LYS A N 1
ATOM 987 C CA . LYS A 1 119 ? 14.495 11.704 -11.103 1.00 84.56 119 LYS A CA 1
ATOM 988 C C . LYS A 1 119 ? 13.389 11.384 -12.104 1.00 84.56 119 LYS A C 1
ATOM 990 O O . LYS A 1 119 ? 13.455 11.847 -13.242 1.00 84.56 119 LYS A O 1
ATOM 995 N N . ILE A 1 120 ? 12.382 10.600 -11.711 1.00 80.88 120 ILE A N 1
ATOM 996 C CA . ILE A 1 120 ? 11.306 10.221 -12.634 1.00 80.88 120 ILE A CA 1
ATOM 997 C C . ILE A 1 120 ? 10.426 11.422 -12.996 1.00 80.88 120 ILE A C 1
ATOM 999 O O . ILE A 1 120 ? 10.005 11.537 -14.148 1.00 80.88 120 ILE A O 1
ATOM 1003 N N . GLU A 1 121 ? 10.202 12.357 -12.070 1.00 81.94 121 GLU A N 1
ATOM 1004 C CA . GLU A 1 121 ? 9.510 13.617 -12.357 1.00 81.94 121 GLU A CA 1
ATOM 1005 C C . GLU A 1 121 ? 10.272 14.440 -13.405 1.00 81.94 121 GLU A C 1
ATOM 1007 O O . GLU A 1 121 ? 9.676 14.910 -14.376 1.00 81.94 121 GLU A O 1
ATOM 1012 N N . ALA A 1 122 ? 11.601 14.544 -13.286 1.00 77.88 122 ALA A N 1
ATOM 1013 C CA . ALA A 1 122 ? 12.433 15.231 -14.276 1.00 77.88 122 ALA A CA 1
ATOM 1014 C C . ALA A 1 122 ? 12.362 14.579 -15.672 1.00 77.88 122 ALA A C 1
ATOM 1016 O O . ALA A 1 122 ? 12.247 15.283 -16.682 1.00 77.88 122 ALA A O 1
ATOM 1017 N N . VAL A 1 123 ? 12.383 13.244 -15.748 1.00 74.50 123 VAL A N 1
ATOM 1018 C CA . VAL A 1 123 ? 12.248 12.509 -17.021 1.00 74.50 123 VAL A CA 1
ATOM 1019 C C . VAL A 1 123 ? 10.858 12.679 -17.625 1.00 74.50 123 VAL A C 1
ATOM 1021 O O . VAL A 1 123 ? 10.726 12.912 -18.823 1.00 74.50 123 VAL A O 1
ATOM 1024 N N . THR A 1 124 ? 9.811 12.623 -16.809 1.00 72.25 124 THR A N 1
ATOM 1025 C CA . THR A 1 124 ? 8.431 12.721 -17.303 1.00 72.25 124 THR A CA 1
ATOM 1026 C C . THR A 1 124 ? 8.102 14.134 -17.785 1.00 72.25 124 THR A C 1
ATOM 1028 O O . THR A 1 124 ? 7.421 14.299 -18.792 1.00 72.25 124 THR A O 1
ATOM 1031 N N . ASN A 1 125 ? 8.647 15.162 -17.129 1.00 71.69 125 ASN A N 1
ATOM 1032 C CA . ASN A 1 125 ? 8.486 16.557 -17.547 1.00 71.69 125 ASN A CA 1
ATOM 1033 C C . ASN A 1 125 ? 9.262 16.908 -18.830 1.00 71.69 125 ASN A C 1
ATOM 1035 O O . ASN A 1 125 ? 8.937 17.899 -19.484 1.00 71.69 125 ASN A O 1
ATOM 1039 N N . SER A 1 126 ? 10.291 16.129 -19.183 1.00 65.06 126 SER A N 1
ATOM 1040 C CA . SER A 1 126 ? 11.142 16.360 -20.361 1.00 65.06 126 SER A CA 1
ATOM 1041 C C . SER A 1 126 ? 10.824 15.453 -21.556 1.00 65.06 126 SER A C 1
ATOM 1043 O O . SER A 1 126 ? 11.264 15.745 -22.669 1.00 65.06 126 SER A O 1
ATOM 1045 N N . SER A 1 127 ? 10.052 14.381 -21.359 1.00 57.66 127 SER A N 1
ATOM 1046 C CA . SER A 1 127 ? 9.662 13.448 -22.419 1.00 57.66 127 SER A CA 1
ATOM 1047 C C . SER A 1 127 ? 8.443 13.961 -23.211 1.00 57.66 127 SER A C 1
ATOM 1049 O O . SER A 1 127 ? 7.539 14.559 -22.620 1.00 57.66 127 SER A O 1
ATOM 1051 N N . PRO A 1 128 ? 8.371 13.748 -24.542 1.00 51.72 128 PRO A N 1
ATOM 1052 C CA . PRO A 1 128 ? 7.148 13.985 -25.305 1.00 51.72 128 PRO A CA 1
ATOM 1053 C C . PRO A 1 128 ? 5.984 13.198 -24.692 1.00 51.72 128 PRO A C 1
ATOM 1055 O O . PRO A 1 128 ? 6.156 12.050 -24.290 1.00 51.72 128 PRO A O 1
ATOM 1058 N N . LYS A 1 129 ? 4.792 13.803 -24.625 1.00 53.19 129 LYS A N 1
ATOM 1059 C CA . LYS A 1 129 ? 3.570 13.107 -24.199 1.00 53.19 129 LYS A CA 1
ATOM 1060 C C . LYS A 1 129 ? 3.205 12.050 -25.244 1.00 53.19 129 LYS A C 1
ATOM 1062 O O . LYS A 1 129 ? 2.450 12.349 -26.162 1.00 53.19 129 LYS A O 1
ATOM 1067 N N . ASP A 1 130 ? 3.761 10.852 -25.131 1.00 49.88 130 ASP A N 1
ATOM 1068 C CA . ASP A 1 130 ? 3.251 9.691 -25.853 1.00 49.88 130 ASP A CA 1
ATOM 1069 C C . ASP A 1 130 ? 1.953 9.207 -25.193 1.00 49.88 130 ASP A C 1
ATOM 1071 O O . ASP A 1 130 ? 1.816 9.223 -23.969 1.00 49.88 130 ASP A O 1
ATOM 1075 N N . ASP A 1 131 ? 1.009 8.731 -26.008 1.00 48.28 131 ASP A N 1
ATOM 1076 C CA . ASP A 1 131 ? -0.330 8.265 -25.599 1.00 48.28 131 ASP A CA 1
ATOM 1077 C C . ASP A 1 131 ? -0.318 6.984 -24.726 1.00 48.28 131 ASP A C 1
ATOM 1079 O O . ASP A 1 131 ? -1.364 6.412 -24.406 1.00 48.28 131 ASP A O 1
ATOM 1083 N N . LEU A 1 132 ? 0.858 6.485 -24.330 1.00 53.31 132 LEU A N 1
ATOM 1084 C CA . LEU A 1 132 ? 0.975 5.315 -23.467 1.00 53.31 132 LEU A CA 1
ATOM 1085 C C . LEU A 1 132 ? 0.735 5.716 -22.002 1.00 53.31 132 LEU A C 1
ATOM 1087 O O . LEU A 1 132 ? 1.539 6.410 -21.385 1.00 53.31 132 LEU A O 1
ATOM 1091 N N . VAL A 1 133 ? -0.345 5.178 -21.425 1.00 50.75 133 VAL A N 1
ATOM 1092 C CA . VAL A 1 133 ? -0.848 5.380 -20.044 1.00 50.75 133 VAL A CA 1
ATOM 1093 C C . VAL A 1 133 ? 0.232 5.313 -18.944 1.00 50.75 133 VAL A C 1
ATOM 1095 O O . VAL A 1 133 ? 0.075 5.904 -17.879 1.00 50.75 133 VAL A O 1
ATOM 1098 N N . TYR A 1 134 ? 1.348 4.617 -19.181 1.00 51.75 134 TYR A N 1
ATOM 1099 C CA . TYR A 1 134 ? 2.437 4.478 -18.211 1.00 51.75 134 TYR A CA 1
ATOM 1100 C C . TYR A 1 134 ? 3.284 5.747 -18.025 1.00 51.75 134 TYR A C 1
ATOM 1102 O O . TYR A 1 134 ? 3.910 5.886 -16.979 1.00 51.75 134 TYR A O 1
ATOM 1110 N N . HIS A 1 135 ? 3.281 6.682 -18.980 1.00 54.69 135 HIS A N 1
ATOM 1111 C CA . HIS A 1 135 ? 4.029 7.942 -18.878 1.00 54.69 135 HIS A CA 1
ATOM 1112 C C . HIS A 1 135 ? 3.269 9.052 -18.144 1.00 54.69 135 HIS A C 1
ATOM 1114 O O . HIS A 1 135 ? 3.774 10.166 -18.035 1.00 54.69 135 HIS A O 1
ATOM 1120 N N . GLU A 1 136 ? 2.063 8.788 -17.634 1.00 62.28 136 GLU A N 1
ATOM 1121 C CA . GLU A 1 136 ? 1.329 9.800 -16.881 1.00 62.28 136 GLU A CA 1
ATOM 1122 C C . GLU A 1 136 ? 2.005 10.034 -15.512 1.00 62.28 136 GLU A C 1
ATOM 1124 O O . GLU A 1 136 ? 2.102 9.087 -14.722 1.00 62.28 136 GLU A O 1
ATOM 1129 N N . PRO A 1 137 ? 2.427 11.273 -15.176 1.00 64.44 137 PRO A N 1
ATOM 1130 C CA . PRO A 1 137 ? 3.073 11.580 -13.896 1.00 64.44 137 PRO A CA 1
ATOM 1131 C C . PRO A 1 137 ? 2.282 11.075 -12.681 1.00 64.44 137 PRO A C 1
ATOM 1133 O O . PRO A 1 137 ? 2.855 10.530 -11.739 1.00 64.44 137 PRO A O 1
ATOM 1136 N N . SER A 1 138 ? 0.948 11.170 -12.739 1.00 64.44 138 SER A N 1
ATOM 1137 C CA . SER A 1 138 ? 0.046 10.724 -11.670 1.00 64.44 138 SER A CA 1
ATOM 1138 C C . SER A 1 138 ? 0.145 9.216 -11.402 1.00 64.44 138 SER A C 1
ATOM 1140 O O . SER A 1 138 ? -0.059 8.758 -10.278 1.00 64.44 138 SER A O 1
ATOM 1142 N N . SER A 1 139 ? 0.486 8.415 -12.414 1.00 66.31 139 SER A N 1
ATOM 1143 C CA . SER A 1 139 ? 0.656 6.969 -12.280 1.00 66.31 139 SER A CA 1
ATOM 1144 C C . SER A 1 139 ? 2.007 6.587 -11.680 1.00 66.31 139 SER A C 1
ATOM 1146 O O . SER A 1 139 ? 2.103 5.536 -11.048 1.00 66.31 139 SER A O 1
ATOM 1148 N N . LEU A 1 140 ? 3.017 7.450 -11.805 1.00 70.56 140 LEU A N 1
ATOM 1149 C CA . LEU A 1 140 ? 4.350 7.252 -11.233 1.00 70.56 140 LEU A CA 1
ATOM 1150 C C . LEU A 1 140 ? 4.401 7.632 -9.754 1.00 70.56 140 LEU A C 1
ATOM 1152 O O . LEU A 1 140 ? 4.974 6.873 -8.968 1.00 70.56 140 LEU A O 1
ATOM 1156 N N . SER A 1 141 ? 3.721 8.714 -9.355 1.00 72.81 141 SER A N 1
ATOM 1157 C CA . SER A 1 141 ? 3.556 9.079 -7.939 1.00 72.81 141 SER A CA 1
ATOM 1158 C C . SER A 1 141 ? 2.966 7.925 -7.125 1.00 72.81 141 SER A C 1
ATOM 1160 O O . SER A 1 141 ? 3.505 7.571 -6.081 1.00 72.81 141 SER A O 1
ATOM 1162 N N . LYS A 1 142 ? 1.982 7.199 -7.678 1.00 76.50 142 LYS A N 1
ATOM 1163 C CA . LYS A 1 142 ? 1.418 6.000 -7.026 1.00 76.50 142 LYS A CA 1
ATOM 1164 C C . LYS A 1 142 ? 2.462 4.940 -6.717 1.00 76.50 142 LYS A C 1
ATOM 1166 O O . LYS A 1 142 ? 2.346 4.239 -5.716 1.00 76.50 142 LYS A O 1
ATOM 1171 N N . LEU A 1 143 ? 3.435 4.745 -7.609 1.00 78.81 143 LEU A N 1
ATOM 1172 C CA . LEU A 1 143 ? 4.452 3.723 -7.404 1.00 78.81 143 LEU A CA 1
ATOM 1173 C C . LEU A 1 143 ? 5.407 4.122 -6.273 1.00 78.81 143 LEU A C 1
ATOM 1175 O O . LEU A 1 143 ? 5.861 3.241 -5.537 1.00 78.81 143 LEU A O 1
ATOM 1179 N N . TYR A 1 144 ? 5.665 5.422 -6.097 1.00 85.31 144 TYR A N 1
ATOM 1180 C CA . TYR A 1 144 ? 6.346 5.948 -4.915 1.00 85.31 144 TYR A CA 1
ATOM 1181 C C . TYR A 1 144 ? 5.512 5.712 -3.652 1.00 85.31 144 TYR A C 1
ATOM 1183 O O . TYR A 1 144 ? 5.995 5.034 -2.745 1.00 85.31 144 TYR A O 1
ATOM 1191 N N . ASP A 1 145 ? 4.257 6.173 -3.621 1.00 81.62 145 ASP A N 1
ATOM 1192 C CA . ASP A 1 145 ? 3.384 6.084 -2.438 1.00 81.62 145 ASP A CA 1
ATOM 1193 C C . ASP A 1 145 ? 3.201 4.631 -1.993 1.00 81.62 145 ASP A C 1
ATOM 1195 O O . ASP A 1 145 ? 3.292 4.284 -0.813 1.00 81.62 145 ASP A O 1
ATOM 1199 N N . TYR A 1 146 ? 3.029 3.741 -2.969 1.00 82.19 146 TYR A N 1
ATOM 1200 C CA . TYR A 1 146 ? 2.970 2.310 -2.741 1.00 82.19 146 TYR A CA 1
ATOM 1201 C C . TYR A 1 146 ? 4.262 1.776 -2.111 1.00 82.19 146 TYR A C 1
ATOM 1203 O O . TYR A 1 146 ? 4.209 1.032 -1.130 1.00 82.19 146 TYR A O 1
ATOM 1211 N N . SER A 1 147 ? 5.425 2.157 -2.639 1.00 86.81 147 SER A N 1
ATOM 1212 C CA . SER A 1 147 ? 6.717 1.693 -2.121 1.00 86.81 147 SER A CA 1
ATOM 1213 C C . SER A 1 147 ? 6.978 2.207 -0.706 1.00 86.81 147 SER A C 1
ATOM 1215 O O . SER A 1 147 ? 7.426 1.438 0.148 1.00 86.81 147 SER A O 1
ATOM 1217 N N . LEU A 1 148 ? 6.624 3.466 -0.437 1.00 86.06 148 LEU A N 1
ATOM 1218 C CA . LEU A 1 148 ? 6.682 4.055 0.895 1.00 86.06 148 LEU A CA 1
ATOM 1219 C C . LEU A 1 148 ? 5.766 3.303 1.864 1.00 86.06 148 LEU A C 1
ATOM 1221 O O . LEU A 1 148 ? 6.214 2.932 2.946 1.00 86.06 148 LEU A O 1
ATOM 1225 N N . SER A 1 149 ? 4.534 2.979 1.453 1.00 83.00 149 SER A N 1
ATOM 1226 C CA . SER A 1 149 ? 3.591 2.224 2.287 1.00 83.00 149 SER A CA 1
ATOM 1227 C C . SER A 1 149 ? 4.146 0.861 2.713 1.00 83.00 149 SER A C 1
ATOM 1229 O O . SER A 1 149 ? 3.983 0.470 3.864 1.00 83.00 149 SER A O 1
ATOM 1231 N N . ILE A 1 150 ? 4.863 0.151 1.828 1.00 84.00 150 ILE A N 1
ATOM 1232 C CA . ILE A 1 150 ? 5.500 -1.133 2.163 1.00 84.00 150 ILE A CA 1
ATOM 1233 C C . ILE A 1 150 ? 6.660 -0.930 3.137 1.00 84.00 150 ILE A C 1
ATOM 1235 O O . ILE A 1 150 ? 6.856 -1.754 4.028 1.00 84.00 150 ILE A O 1
ATOM 1239 N N . LEU A 1 151 ? 7.449 0.131 2.962 1.00 83.88 151 LEU A N 1
ATOM 1240 C CA . LEU A 1 151 ? 8.596 0.420 3.821 1.00 83.88 151 LEU A CA 1
ATOM 1241 C C . LEU A 1 151 ? 8.171 0.664 5.275 1.00 83.88 151 LEU A C 1
ATOM 1243 O O . LEU A 1 151 ? 8.888 0.284 6.195 1.00 83.88 151 LEU A O 1
ATOM 1247 N N . VAL A 1 152 ? 6.997 1.261 5.481 1.00 79.56 152 VAL A N 1
ATOM 1248 C CA . VAL A 1 152 ? 6.519 1.691 6.807 1.00 79.56 152 VAL A CA 1
ATOM 1249 C C . VAL A 1 152 ? 5.411 0.806 7.395 1.00 79.56 152 VAL A C 1
ATOM 1251 O O . VAL A 1 152 ? 4.959 1.047 8.511 1.00 79.56 152 VAL A O 1
ATOM 1254 N N . GLN A 1 153 ? 4.986 -0.242 6.678 1.00 73.69 153 GLN A N 1
ATOM 1255 C CA . GLN A 1 153 ? 3.790 -1.037 7.004 1.00 73.69 153 GLN A CA 1
ATOM 1256 C C . GLN A 1 153 ? 3.812 -1.741 8.369 1.00 73.69 153 GLN A C 1
ATOM 1258 O O . GLN A 1 153 ? 2.747 -2.079 8.874 1.00 73.69 153 GLN A O 1
ATOM 1263 N N . GLU A 1 154 ? 4.985 -2.057 8.933 1.00 72.81 154 GLU A N 1
ATOM 1264 C CA . GLU A 1 154 ? 5.040 -2.904 10.133 1.00 72.81 154 GLU A CA 1
ATOM 1265 C C . GLU A 1 154 ? 4.639 -2.146 11.398 1.00 72.81 154 GLU A C 1
ATOM 1267 O O . GLU A 1 154 ? 3.977 -2.741 12.244 1.00 72.81 154 GLU A O 1
ATOM 1272 N N . ARG A 1 155 ? 5.019 -0.865 11.538 1.00 69.69 155 ARG A N 1
ATOM 1273 C CA . ARG A 1 155 ? 4.723 -0.056 12.736 1.00 69.69 155 ARG A CA 1
ATOM 1274 C C . ARG A 1 155 ? 4.654 1.452 12.447 1.00 69.69 155 ARG A C 1
ATOM 1276 O O . ARG A 1 155 ? 5.538 2.191 12.884 1.00 69.69 155 ARG A O 1
ATOM 1283 N N . PRO A 1 156 ? 3.595 1.947 11.781 1.00 72.00 156 PRO A N 1
ATOM 1284 C CA . PRO A 1 156 ? 3.422 3.384 11.560 1.00 72.00 156 PRO A CA 1
ATOM 1285 C C . PRO A 1 156 ? 3.386 4.203 12.863 1.00 72.00 156 PRO A C 1
ATOM 1287 O O . PRO A 1 156 ? 3.810 5.350 12.885 1.00 72.00 156 PRO A O 1
ATOM 1290 N N . CYS A 1 157 ? 2.929 3.608 13.971 1.00 65.44 157 CYS A N 1
ATOM 1291 C CA . CYS A 1 157 ? 2.856 4.260 15.285 1.00 65.44 157 CYS A CA 1
ATOM 1292 C C . CYS A 1 157 ? 4.224 4.571 15.917 1.00 65.44 157 CYS A C 1
ATOM 1294 O O . CYS A 1 157 ? 4.288 5.378 16.837 1.00 65.44 157 CYS A O 1
ATOM 1296 N N . MET A 1 158 ? 5.309 3.950 15.440 1.00 64.62 158 MET A N 1
ATOM 1297 C CA . MET A 1 158 ? 6.669 4.216 15.924 1.00 64.62 158 MET A CA 1
ATOM 1298 C C . MET A 1 158 ? 7.357 5.371 15.183 1.00 64.62 158 MET A C 1
ATOM 1300 O O . MET A 1 158 ? 8.503 5.694 15.486 1.00 64.62 158 MET A O 1
ATOM 1304 N N . MET A 1 159 ? 6.688 5.968 14.197 1.00 73.88 159 MET A N 1
ATOM 1305 C CA . MET A 1 159 ? 7.229 7.065 13.402 1.00 73.88 159 MET A CA 1
ATOM 1306 C C . MET A 1 159 ? 6.997 8.420 14.079 1.00 73.88 159 MET A C 1
ATOM 1308 O O . MET A 1 159 ? 6.093 8.582 14.901 1.00 73.88 159 MET A O 1
ATOM 1312 N N . GLY A 1 160 ? 7.785 9.425 13.691 1.00 78.94 160 GLY A N 1
ATOM 1313 C CA . GLY A 1 160 ? 7.530 10.808 14.101 1.00 78.94 160 GLY A CA 1
ATOM 1314 C C . GLY A 1 160 ? 6.215 11.340 13.517 1.00 78.94 160 GLY A C 1
ATOM 1315 O O . GLY A 1 160 ? 5.827 10.958 12.415 1.00 78.94 160 GLY A O 1
ATOM 1316 N N . HIS A 1 161 ? 5.541 12.255 14.223 1.00 81.44 161 HIS A N 1
ATOM 1317 C CA . HIS A 1 161 ? 4.220 12.777 13.830 1.00 81.44 161 HIS A CA 1
ATOM 1318 C C . HIS A 1 161 ? 4.170 13.345 12.403 1.00 81.44 161 HIS A C 1
ATOM 1320 O O . HIS A 1 161 ? 3.210 13.091 11.678 1.00 81.44 161 HIS A O 1
ATOM 1326 N N . GLU A 1 162 ? 5.225 14.041 11.972 1.00 84.62 162 GLU A N 1
ATOM 1327 C CA . GLU A 1 162 ? 5.349 14.540 10.595 1.00 84.62 162 GLU A CA 1
ATOM 1328 C C . GLU A 1 162 ? 5.380 13.412 9.564 1.00 84.62 162 GLU A C 1
ATOM 1330 O O . GLU A 1 162 ? 4.732 13.491 8.523 1.00 84.62 162 GLU A O 1
ATOM 1335 N N . GLU A 1 163 ? 6.085 12.320 9.858 1.00 82.69 163 GLU A N 1
ATOM 1336 C CA . GLU A 1 163 ? 6.154 11.189 8.939 1.00 82.69 163 GLU A CA 1
ATOM 1337 C C . GLU A 1 163 ? 4.825 10.433 8.862 1.00 82.69 163 GLU A C 1
ATOM 1339 O O . GLU A 1 163 ? 4.446 9.968 7.788 1.00 82.69 163 GLU A O 1
ATOM 1344 N N . VAL A 1 164 ? 4.096 10.336 9.980 1.00 86.38 164 VAL A N 1
ATOM 1345 C CA . VAL A 1 164 ? 2.740 9.774 9.977 1.00 86.38 164 VAL A CA 1
ATOM 1346 C C . VAL A 1 164 ? 1.800 10.658 9.155 1.00 86.38 164 VAL A C 1
ATOM 1348 O O . VAL A 1 164 ? 1.004 10.136 8.378 1.00 86.38 164 VAL A O 1
ATOM 1351 N N . GLY A 1 165 ? 1.922 11.984 9.262 1.00 87.06 165 GLY A N 1
ATOM 1352 C CA . GLY A 1 165 ? 1.174 12.926 8.428 1.00 87.06 165 GLY A CA 1
ATOM 1353 C C . GLY A 1 165 ? 1.456 12.743 6.936 1.00 87.06 165 GLY A C 1
ATOM 1354 O O . GLY A 1 165 ? 0.523 12.599 6.149 1.00 87.06 165 GLY A O 1
ATOM 1355 N N . GLN A 1 166 ? 2.730 12.662 6.545 1.00 86.88 166 GLN A N 1
ATOM 1356 C CA . GLN A 1 166 ? 3.129 12.363 5.161 1.00 86.88 166 GLN A CA 1
ATOM 1357 C C . GLN A 1 166 ? 2.553 11.029 4.676 1.00 86.88 166 GLN A C 1
ATOM 1359 O O . GLN A 1 166 ? 2.085 10.928 3.545 1.00 86.88 166 GLN A O 1
ATOM 1364 N N . LEU A 1 167 ? 2.546 10.004 5.530 1.00 88.25 167 LEU A N 1
ATOM 1365 C CA . LEU A 1 167 ? 1.984 8.701 5.188 1.00 88.25 167 LEU A CA 1
ATOM 1366 C C . LEU A 1 167 ? 0.467 8.756 4.957 1.00 88.25 167 LEU A C 1
ATOM 1368 O O . LEU A 1 167 ? -0.024 8.102 4.037 1.00 88.25 167 LEU A O 1
ATOM 1372 N N . VAL A 1 168 ? -0.266 9.533 5.761 1.00 90.38 168 VAL A N 1
ATOM 1373 C CA . VAL A 1 168 ? -1.710 9.771 5.586 1.00 90.38 168 VAL A CA 1
ATOM 1374 C C . VAL A 1 168 ? -1.989 10.435 4.242 1.00 90.38 168 VAL A C 1
ATOM 1376 O O . VAL A 1 168 ? -2.827 9.947 3.483 1.00 90.38 168 VAL A O 1
ATOM 1379 N N . GLU A 1 169 ? -1.249 11.492 3.916 1.00 89.94 169 GLU A N 1
ATOM 1380 C CA . GLU A 1 169 ? -1.353 12.186 2.632 1.00 89.94 169 GLU A CA 1
ATOM 1381 C C . GLU A 1 169 ? -1.080 11.234 1.457 1.00 89.94 169 GLU A C 1
ATOM 1383 O O . GLU A 1 169 ? -1.940 11.074 0.587 1.00 89.94 169 GLU A O 1
ATOM 1388 N N . CYS A 1 170 ? 0.044 10.508 1.491 1.00 88.12 170 CYS A N 1
ATOM 1389 C CA . CYS A 1 170 ? 0.428 9.556 0.444 1.00 88.12 170 CYS A CA 1
ATOM 1390 C C . CYS A 1 170 ? -0.618 8.443 0.268 1.00 88.12 170 CYS A C 1
ATOM 1392 O O . CYS A 1 170 ? -0.992 8.097 -0.852 1.00 88.12 170 CYS A O 1
ATOM 1394 N N . CYS A 1 171 ? -1.121 7.862 1.365 1.00 91.44 171 CYS A N 1
ATOM 1395 C CA . CYS A 1 171 ? -2.124 6.798 1.285 1.00 91.44 171 CYS A CA 1
ATOM 1396 C C . CYS A 1 171 ? -3.463 7.318 0.751 1.00 91.44 171 CYS A C 1
ATOM 1398 O O . CYS A 1 171 ? -4.112 6.620 -0.032 1.00 91.44 171 CYS A O 1
ATOM 1400 N N . SER A 1 172 ? -3.874 8.528 1.144 1.00 92.19 172 SER A N 1
ATOM 1401 C CA . SER A 1 172 ? -5.093 9.150 0.628 1.00 92.19 172 SER A CA 1
ATOM 1402 C C . SER A 1 172 ? -4.981 9.438 -0.872 1.00 92.19 172 SER A C 1
ATOM 1404 O O . SER A 1 172 ? -5.846 9.018 -1.649 1.00 92.19 172 SER A O 1
ATOM 1406 N N . GLU A 1 173 ? -3.899 10.091 -1.303 1.00 90.19 173 GLU A N 1
ATOM 1407 C CA . GLU A 1 173 ? -3.650 10.381 -2.715 1.00 90.19 173 GLU A CA 1
ATOM 1408 C C . GLU A 1 173 ? -3.617 9.096 -3.548 1.00 90.19 173 GLU A C 1
ATOM 1410 O O . GLU A 1 173 ? -4.340 8.989 -4.540 1.00 90.19 173 GLU A O 1
ATOM 1415 N N . ALA A 1 174 ? -2.893 8.070 -3.097 1.00 89.56 174 ALA A N 1
ATOM 1416 C CA . ALA A 1 174 ? -2.818 6.791 -3.793 1.00 89.56 174 ALA A CA 1
ATOM 1417 C C . ALA A 1 174 ? -4.192 6.114 -3.966 1.00 89.56 174 ALA A C 1
ATOM 1419 O O . ALA A 1 174 ? -4.458 5.541 -5.027 1.00 89.56 174 ALA A O 1
ATOM 1420 N N . CYS A 1 175 ? -5.084 6.192 -2.970 1.00 92.50 175 CYS A N 1
ATOM 1421 C CA . CYS A 1 175 ? -6.452 5.671 -3.085 1.00 92.50 175 CYS A CA 1
ATOM 1422 C C . CYS A 1 175 ? -7.270 6.434 -4.141 1.00 92.50 175 CYS A C 1
ATOM 1424 O O . CYS A 1 175 ? -7.931 5.817 -4.983 1.00 92.50 175 CYS A O 1
ATOM 1426 N N . ARG A 1 176 ? -7.203 7.773 -4.140 1.00 91.25 176 ARG A N 1
ATOM 1427 C CA . ARG A 1 176 ? -7.927 8.623 -5.106 1.00 91.25 176 ARG A CA 1
ATOM 1428 C C . ARG A 1 176 ? -7.447 8.383 -6.534 1.00 91.25 176 ARG A C 1
ATOM 1430 O O . ARG A 1 176 ? -8.246 8.130 -7.439 1.00 91.25 176 ARG A O 1
ATOM 1437 N N . THR A 1 177 ? -6.134 8.403 -6.736 1.00 87.25 177 THR A N 1
ATOM 1438 C CA . THR A 1 177 ? -5.549 8.274 -8.070 1.00 87.25 177 THR A CA 1
ATOM 1439 C C . THR A 1 177 ? -5.702 6.849 -8.610 1.00 87.25 177 THR A C 1
ATOM 1441 O O . THR A 1 177 ? -5.820 6.662 -9.821 1.00 87.25 177 THR A O 1
ATOM 1444 N N . PHE A 1 178 ? -5.747 5.828 -7.746 1.00 88.88 178 PHE A N 1
ATOM 1445 C CA . PHE A 1 178 ? -6.074 4.464 -8.168 1.00 88.88 178 PHE A CA 1
ATOM 1446 C C . PHE A 1 178 ? -7.496 4.363 -8.716 1.00 88.88 178 PHE A C 1
ATOM 1448 O O . PHE A 1 178 ? -7.677 3.806 -9.798 1.00 88.88 178 PHE A O 1
ATOM 1455 N N . LEU A 1 179 ? -8.497 4.893 -8.000 1.00 89.94 179 LEU A N 1
ATOM 1456 C CA . LEU A 1 179 ? -9.892 4.817 -8.441 1.00 89.94 179 LEU A CA 1
ATOM 1457 C C . LEU A 1 179 ? -10.071 5.489 -9.808 1.00 89.94 179 LEU A C 1
ATOM 1459 O O . LEU A 1 179 ? -10.666 4.888 -10.701 1.00 89.94 179 LEU A O 1
ATOM 1463 N N . SER A 1 180 ? -9.485 6.677 -9.985 1.00 86.62 180 SER A N 1
ATOM 1464 C CA . SER A 1 180 ? -9.467 7.393 -11.268 1.00 86.62 180 SER A CA 1
ATOM 1465 C C . SER A 1 180 ? -8.884 6.529 -12.396 1.00 86.62 180 SER A C 1
ATOM 1467 O O . SER A 1 180 ? -9.497 6.349 -13.447 1.00 86.62 180 SER A O 1
ATOM 1469 N N . SER A 1 181 ? -7.738 5.880 -12.168 1.00 83.44 181 SER A N 1
ATOM 1470 C CA . SER A 1 181 ? -7.138 5.012 -13.191 1.00 83.44 181 SER A CA 1
ATOM 1471 C C . SER A 1 181 ? -7.885 3.704 -13.429 1.00 83.44 181 SER A C 1
ATOM 1473 O O . SER A 1 181 ? -7.844 3.177 -14.541 1.00 83.44 181 SER A O 1
ATOM 1475 N N . GLN A 1 182 ? -8.581 3.178 -12.422 1.00 85.38 182 GLN A N 1
ATOM 1476 C CA . GLN A 1 182 ? -9.458 2.024 -12.594 1.00 85.38 182 GLN A CA 1
ATOM 1477 C C . GLN A 1 182 ? -10.685 2.372 -13.454 1.00 85.38 182 GLN A C 1
ATOM 1479 O O . GLN A 1 182 ? -11.179 1.513 -14.185 1.00 85.38 182 GLN A O 1
ATOM 1484 N N . GLU A 1 183 ? -11.175 3.613 -13.377 1.00 85.00 183 GLU A N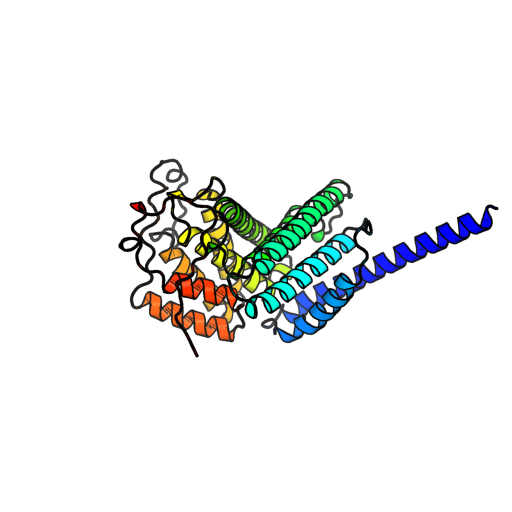 1
ATOM 1485 C CA . GLU A 1 183 ? -12.284 4.121 -14.199 1.00 85.00 183 GLU A CA 1
ATOM 1486 C C . GLU A 1 183 ? -11.887 4.337 -15.661 1.00 85.00 183 GLU A C 1
ATOM 1488 O O . GLU A 1 183 ? -12.720 4.148 -16.542 1.00 85.00 183 GLU A O 1
ATOM 1493 N N . ASN A 1 184 ? -10.603 4.576 -15.931 1.00 81.12 184 ASN A N 1
ATOM 1494 C CA . ASN A 1 184 ? -10.036 4.618 -17.284 1.00 81.12 184 ASN A CA 1
ATOM 1495 C C . ASN A 1 184 ? -9.759 3.217 -17.886 1.00 81.12 184 ASN A C 1
ATOM 1497 O O . ASN A 1 184 ? -8.965 3.079 -18.813 1.00 81.12 184 ASN A O 1
ATOM 1501 N N . ASP A 1 185 ? -10.387 2.164 -17.348 1.00 69.31 185 ASP A N 1
ATOM 1502 C CA . ASP A 1 185 ? -10.416 0.788 -17.875 1.00 69.31 185 ASP A CA 1
ATOM 1503 C C . ASP A 1 185 ? -9.074 0.051 -18.050 1.00 69.31 185 ASP A C 1
ATOM 1505 O O . ASP A 1 185 ? -9.000 -0.992 -18.706 1.00 69.31 185 ASP A O 1
ATOM 1509 N N . SER A 1 186 ? -8.008 0.490 -17.381 1.00 72.38 186 SER A N 1
ATOM 1510 C CA . SER A 1 186 ? -6.737 -0.236 -17.437 1.00 72.38 186 SER A CA 1
ATOM 1511 C C . SER A 1 186 ? -6.784 -1.557 -16.641 1.00 72.38 186 SER A C 1
ATOM 1513 O O . SER A 1 186 ? -7.071 -1.598 -15.440 1.00 72.38 186 SER A O 1
ATOM 1515 N N . VAL A 1 187 ? -6.489 -2.670 -17.329 1.00 72.62 187 VAL A N 1
ATOM 1516 C CA . VAL A 1 187 ? -6.624 -4.056 -16.826 1.00 72.62 187 VAL A CA 1
ATOM 1517 C C . VAL A 1 187 ? -5.805 -4.310 -15.558 1.00 72.62 187 VAL A C 1
ATOM 1519 O O . VAL A 1 187 ? -6.243 -5.063 -14.686 1.00 72.62 187 VAL A O 1
ATOM 1522 N N . ILE A 1 188 ? -4.648 -3.658 -15.415 1.00 75.94 188 ILE A N 1
ATOM 1523 C CA . ILE A 1 188 ? -3.758 -3.829 -14.256 1.00 75.94 188 ILE A CA 1
ATOM 1524 C C . ILE A 1 188 ? -4.447 -3.455 -12.931 1.00 75.94 188 ILE A C 1
ATOM 1526 O O . ILE A 1 188 ? -4.202 -4.096 -11.909 1.00 75.94 188 ILE A O 1
ATOM 1530 N N . TYR A 1 189 ? -5.393 -2.507 -12.961 1.00 82.88 189 TYR A N 1
ATOM 1531 C CA . TYR A 1 189 ? -6.165 -2.045 -11.799 1.00 82.88 189 TYR A CA 1
ATOM 1532 C C . TYR A 1 189 ? -7.377 -2.924 -11.469 1.00 82.88 189 TYR A C 1
ATOM 1534 O O . TYR A 1 189 ? -8.152 -2.615 -10.562 1.00 82.88 189 TYR A O 1
ATOM 1542 N N . ARG A 1 190 ? -7.566 -4.027 -12.199 1.00 85.75 190 ARG A N 1
ATOM 1543 C CA . ARG A 1 190 ? -8.655 -4.995 -11.997 1.00 85.75 190 ARG A CA 1
ATOM 1544 C C . ARG A 1 190 ? -8.123 -6.376 -11.602 1.00 85.75 190 ARG A C 1
ATOM 1546 O O . ARG A 1 190 ? -8.800 -7.379 -11.824 1.00 85.75 190 ARG A O 1
ATOM 1553 N N . THR A 1 191 ? -6.921 -6.422 -11.025 1.00 88.00 191 THR A N 1
ATOM 1554 C CA . THR A 1 191 ? -6.234 -7.636 -10.557 1.00 88.00 191 THR A CA 1
ATOM 1555 C C . THR A 1 191 ? -6.382 -7.850 -9.044 1.00 88.00 191 THR A C 1
ATOM 1557 O O . THR A 1 191 ? -6.644 -6.909 -8.294 1.00 88.00 191 THR A O 1
ATOM 1560 N N . TRP A 1 192 ? -6.181 -9.084 -8.566 1.00 88.12 192 TRP A N 1
ATOM 1561 C CA . TRP A 1 192 ? -6.150 -9.400 -7.130 1.00 88.12 192 TRP A CA 1
ATOM 1562 C C . TRP A 1 192 ? -5.016 -8.678 -6.402 1.00 88.12 192 TRP A C 1
ATOM 1564 O O . TRP A 1 192 ? -5.199 -8.221 -5.277 1.00 88.12 192 TRP A O 1
ATOM 1574 N N . THR A 1 193 ? -3.861 -8.532 -7.053 1.00 84.50 193 THR A N 1
ATOM 1575 C CA . THR A 1 193 ? -2.731 -7.764 -6.522 1.00 84.50 193 THR A CA 1
ATOM 1576 C C . THR A 1 193 ? -3.133 -6.309 -6.283 1.00 84.50 193 THR A C 1
ATOM 1578 O O . THR A 1 193 ? -2.883 -5.763 -5.209 1.00 84.50 193 THR A O 1
ATOM 1581 N N . ALA A 1 194 ? -3.844 -5.707 -7.239 1.00 87.94 194 ALA A N 1
ATOM 1582 C CA . ALA A 1 194 ? -4.336 -4.344 -7.120 1.00 87.94 194 ALA A CA 1
ATOM 1583 C C . ALA A 1 194 ? -5.356 -4.181 -5.975 1.00 87.94 194 ALA A C 1
ATOM 1585 O O . ALA A 1 194 ? -5.259 -3.219 -5.214 1.00 87.94 194 ALA A O 1
ATOM 1586 N N . LEU A 1 195 ? -6.262 -5.151 -5.779 1.00 92.44 195 LEU A N 1
ATOM 1587 C CA . LEU A 1 195 ? -7.148 -5.188 -4.606 1.00 92.44 195 LEU A CA 1
ATOM 1588 C C . LEU A 1 195 ? -6.353 -5.241 -3.293 1.00 92.44 195 LEU A C 1
ATOM 1590 O O . LEU A 1 195 ? -6.615 -4.452 -2.389 1.00 92.44 195 LEU A O 1
ATOM 1594 N N . MET A 1 196 ? -5.372 -6.142 -3.180 1.00 89.88 196 MET A N 1
ATOM 1595 C CA . MET A 1 196 ? -4.559 -6.276 -1.965 1.00 89.88 196 MET A CA 1
ATOM 1596 C C . MET A 1 196 ? -3.794 -4.989 -1.637 1.00 89.88 196 MET A C 1
ATOM 1598 O O . MET A 1 196 ? -3.632 -4.649 -0.465 1.00 89.88 196 MET A O 1
ATOM 1602 N N . TYR A 1 197 ? -3.330 -4.265 -2.657 1.00 88.00 197 TYR A N 1
ATOM 1603 C CA . TYR A 1 197 ? -2.654 -2.981 -2.479 1.00 88.00 197 TYR A CA 1
ATOM 1604 C C . TYR A 1 197 ? -3.604 -1.886 -2.016 1.00 88.00 197 TYR A C 1
ATOM 1606 O O . TYR A 1 197 ? -3.279 -1.177 -1.068 1.00 88.00 197 TYR A O 1
ATOM 1614 N N . GLN A 1 198 ? -4.786 -1.786 -2.620 1.00 92.69 198 GLN A N 1
ATOM 1615 C CA . GLN A 1 198 ? -5.793 -0.818 -2.193 1.00 92.69 198 GLN A CA 1
ATOM 1616 C C . GLN A 1 198 ? -6.267 -1.087 -0.771 1.00 92.69 198 GLN A C 1
ATOM 1618 O O . GLN A 1 198 ? -6.300 -0.171 0.044 1.00 92.69 198 GLN A O 1
ATOM 1623 N N . PHE A 1 199 ? -6.516 -2.352 -0.432 1.00 94.88 199 PHE A N 1
ATOM 1624 C CA . PHE A 1 199 ? -6.842 -2.734 0.935 1.00 94.88 199 PHE A CA 1
ATOM 1625 C C . PHE A 1 199 ? -5.737 -2.348 1.918 1.00 94.88 199 PHE A C 1
ATOM 1627 O O . PHE A 1 199 ? -6.019 -1.730 2.938 1.00 94.88 199 PHE A O 1
ATOM 1634 N N . ARG A 1 200 ? -4.469 -2.638 1.600 1.00 92.81 200 ARG A N 1
ATOM 1635 C CA . ARG A 1 200 ? -3.329 -2.244 2.441 1.00 92.81 200 ARG A CA 1
ATOM 1636 C C . ARG A 1 200 ? -3.288 -0.736 2.683 1.00 92.81 200 ARG A C 1
ATOM 1638 O O . ARG A 1 200 ? -3.158 -0.332 3.833 1.00 92.81 200 ARG A O 1
ATOM 1645 N N . LEU A 1 201 ? -3.388 0.072 1.627 1.00 93.06 201 LEU A N 1
ATOM 1646 C CA . LEU A 1 201 ? -3.369 1.534 1.737 1.00 93.06 201 LEU A CA 1
ATOM 1647 C C . LEU A 1 201 ? -4.526 2.036 2.604 1.00 93.06 201 LEU A C 1
ATOM 1649 O O . LEU A 1 201 ? -4.306 2.844 3.502 1.00 93.06 201 LEU A O 1
ATOM 1653 N N . GLY A 1 202 ? -5.729 1.493 2.404 1.00 94.69 202 GLY A N 1
ATOM 1654 C CA . GLY A 1 202 ? -6.896 1.812 3.220 1.00 94.69 202 GLY A CA 1
ATOM 1655 C C . GLY A 1 202 ? -6.708 1.473 4.700 1.00 94.69 202 GLY A C 1
ATOM 1656 O O . GLY A 1 202 ? -7.014 2.297 5.558 1.00 94.69 202 GLY A O 1
ATOM 1657 N N . ILE A 1 203 ? -6.170 0.289 5.016 1.00 94.94 203 ILE A N 1
ATOM 1658 C CA . ILE A 1 203 ? -5.903 -0.119 6.403 1.00 94.94 203 ILE A CA 1
ATOM 1659 C C . ILE A 1 203 ? -4.825 0.756 7.049 1.00 94.94 203 ILE A C 1
ATOM 1661 O O . ILE A 1 203 ? -5.002 1.155 8.195 1.00 94.94 203 ILE A O 1
ATOM 1665 N N . ILE A 1 204 ? -3.742 1.090 6.337 1.00 93.00 204 ILE A N 1
ATOM 1666 C CA . ILE A 1 204 ? -2.705 2.004 6.847 1.00 93.00 204 ILE A CA 1
ATOM 1667 C C . ILE A 1 204 ? -3.304 3.385 7.122 1.00 93.00 204 ILE A C 1
ATOM 1669 O O . ILE A 1 204 ? -3.080 3.940 8.193 1.00 93.00 204 ILE A O 1
ATOM 1673 N N . LEU A 1 205 ? -4.110 3.913 6.199 1.00 92.38 205 LEU A N 1
ATOM 1674 C CA . LEU A 1 205 ? -4.768 5.206 6.362 1.00 92.38 205 LEU A CA 1
ATOM 1675 C C . LEU A 1 205 ? -5.701 5.209 7.588 1.00 92.38 205 LEU A C 1
ATOM 1677 O O . LEU A 1 205 ? -5.622 6.123 8.410 1.00 92.38 205 LEU A O 1
ATOM 1681 N N . LEU A 1 206 ? -6.521 4.160 7.762 1.00 91.88 206 LEU A N 1
ATOM 1682 C CA . LEU A 1 206 ? -7.393 3.991 8.934 1.00 91.88 206 LEU A CA 1
ATOM 1683 C C . LEU A 1 206 ? -6.571 3.910 10.218 1.00 91.88 206 LEU A C 1
ATOM 1685 O O . LEU A 1 206 ? -6.879 4.589 11.194 1.00 91.88 206 LEU A O 1
ATOM 1689 N N . TYR A 1 207 ? -5.504 3.115 10.196 1.00 90.75 207 TYR A N 1
ATOM 1690 C CA . TYR A 1 207 ? -4.617 2.909 11.329 1.00 90.75 207 TYR A CA 1
ATOM 1691 C C . TYR A 1 207 ? -3.943 4.209 11.770 1.00 90.75 207 TYR A C 1
ATOM 1693 O O . TYR A 1 207 ? -4.021 4.573 12.941 1.00 90.75 207 TYR A O 1
ATOM 1701 N N . CYS A 1 208 ? -3.321 4.945 10.846 1.00 89.31 208 CYS A N 1
ATOM 1702 C CA . CYS A 1 208 ? -2.671 6.218 11.148 1.00 89.31 208 CYS A CA 1
ATOM 1703 C C . CYS A 1 208 ? -3.668 7.222 11.728 1.00 89.31 208 CYS A C 1
ATOM 1705 O O . CYS A 1 208 ? -3.355 7.908 12.702 1.00 89.31 208 CYS A O 1
ATOM 1707 N N . TYR A 1 209 ? -4.882 7.275 11.179 1.00 86.12 209 TYR A N 1
ATOM 1708 C CA . TYR A 1 209 ? -5.920 8.175 11.666 1.00 86.12 209 TYR A CA 1
ATOM 1709 C C . TYR A 1 209 ? -6.440 7.787 13.058 1.00 86.12 209 TYR A C 1
ATOM 1711 O O . TYR A 1 209 ? -6.593 8.648 13.928 1.00 86.12 209 TYR A O 1
ATOM 1719 N N . ALA A 1 210 ? -6.664 6.492 13.288 1.00 84.12 210 ALA A N 1
ATOM 1720 C CA . ALA A 1 210 ? -7.138 5.954 14.557 1.00 84.12 210 ALA A CA 1
ATOM 1721 C C . ALA A 1 210 ? -6.093 6.108 15.669 1.00 84.12 210 ALA A C 1
ATOM 1723 O O . ALA A 1 210 ? -6.422 6.552 16.769 1.00 84.12 210 ALA A O 1
ATOM 1724 N N . MET A 1 211 ? -4.837 5.755 15.388 1.00 83.81 211 MET A N 1
ATOM 1725 C CA . MET A 1 211 ? -3.778 5.681 16.395 1.00 83.81 211 MET A CA 1
ATOM 1726 C C . MET A 1 211 ? -3.140 7.029 16.719 1.00 83.81 211 MET A C 1
ATOM 1728 O O . MET A 1 211 ? -2.583 7.172 17.805 1.00 83.81 211 MET A O 1
ATOM 1732 N N . THR A 1 212 ? -3.241 8.024 15.834 1.00 84.50 212 THR A N 1
ATOM 1733 C CA . THR A 1 212 ? -2.685 9.362 16.085 1.00 84.50 212 THR A CA 1
ATOM 1734 C C . THR A 1 212 ? -3.684 10.219 16.866 1.00 84.50 212 THR A C 1
ATOM 1736 O O . THR A 1 212 ? -4.742 10.559 16.316 1.00 84.50 212 THR A O 1
ATOM 1739 N N . PRO A 1 213 ? -3.371 10.614 18.119 1.00 81.81 213 PRO A N 1
ATOM 1740 C CA . PRO A 1 213 ? -4.215 11.518 18.893 1.00 81.81 213 PRO A CA 1
ATOM 1741 C C . PRO A 1 213 ? -4.472 12.822 18.128 1.00 81.81 213 PRO A C 1
ATOM 1743 O O . PRO A 1 213 ? -3.537 13.331 17.510 1.00 81.81 213 PRO A O 1
ATOM 1746 N N . PRO A 1 214 ? -5.680 13.415 18.202 1.00 81.06 214 PRO A N 1
ATOM 1747 C CA . PRO A 1 214 ? -6.017 14.635 17.463 1.00 81.06 214 PRO A CA 1
ATOM 1748 C C . PRO A 1 214 ? -5.022 15.786 17.653 1.00 81.06 214 PRO A C 1
ATOM 1750 O O . PRO A 1 214 ? -4.718 16.491 16.699 1.00 81.06 214 PRO A O 1
ATOM 1753 N N . LEU A 1 215 ? -4.461 15.925 18.858 1.00 79.69 215 LEU A N 1
ATOM 1754 C CA . LEU A 1 215 ? -3.473 16.954 19.207 1.00 79.69 215 LEU A CA 1
ATOM 1755 C C . LEU A 1 215 ? -2.115 16.782 18.503 1.00 79.69 215 LEU A C 1
ATOM 1757 O O . LEU A 1 215 ? -1.345 17.732 18.436 1.00 79.69 215 LEU A O 1
ATOM 1761 N N . LEU A 1 216 ? -1.815 15.581 18.005 1.00 81.12 216 LEU A N 1
ATOM 1762 C CA . LEU A 1 216 ? -0.552 15.235 17.341 1.00 81.12 216 LEU A CA 1
ATOM 1763 C C . LEU A 1 216 ? -0.711 15.118 15.817 1.00 81.12 216 LEU A C 1
ATOM 1765 O O . LEU A 1 216 ? 0.230 14.743 15.121 1.00 81.12 216 LEU A O 1
ATOM 1769 N N . ARG A 1 217 ? -1.905 15.410 15.288 1.00 85.50 217 ARG A N 1
ATOM 1770 C CA . ARG A 1 217 ? -2.183 15.382 13.852 1.00 85.50 217 ARG A CA 1
ATOM 1771 C C . ARG A 1 217 ? -1.644 16.656 13.205 1.00 85.50 217 ARG A C 1
ATOM 1773 O O . ARG A 1 217 ? -2.034 17.761 13.573 1.00 85.50 217 ARG A O 1
ATOM 1780 N N . THR A 1 218 ? -0.738 16.490 12.247 1.00 87.00 218 THR A N 1
ATOM 1781 C CA . THR A 1 218 ? -0.142 17.600 11.490 1.00 87.00 218 THR A CA 1
ATOM 1782 C C . THR A 1 218 ? -1.105 18.122 10.420 1.00 87.00 218 THR A C 1
ATOM 1784 O O . THR A 1 218 ? -2.189 17.570 10.222 1.00 87.00 218 THR A O 1
ATOM 1787 N N . ALA A 1 219 ? -0.714 19.170 9.687 1.00 85.62 219 ALA A N 1
ATOM 1788 C CA . ALA A 1 219 ? -1.516 19.719 8.588 1.00 85.62 219 ALA A CA 1
ATOM 1789 C C . ALA A 1 219 ? -1.852 18.678 7.498 1.00 85.62 219 ALA A C 1
ATOM 1791 O O . ALA A 1 219 ? -2.890 18.783 6.846 1.00 85.62 219 ALA A O 1
ATOM 1792 N N . ASN A 1 220 ? -1.022 17.641 7.352 1.00 85.38 220 ASN A N 1
ATOM 1793 C CA . ASN A 1 220 ? -1.217 16.572 6.374 1.00 85.38 220 ASN A CA 1
ATOM 1794 C C . ASN A 1 220 ? -2.376 15.624 6.742 1.00 85.38 220 ASN A C 1
ATOM 1796 O O . ASN A 1 220 ? -2.866 14.890 5.888 1.00 85.38 220 ASN A O 1
ATOM 1800 N N . PHE A 1 221 ? -2.895 15.679 7.975 1.00 84.62 221 PHE A N 1
ATOM 1801 C CA . PHE A 1 221 ? -4.165 15.048 8.360 1.00 84.62 221 PHE A CA 1
ATOM 1802 C C . PHE A 1 221 ? -5.372 15.895 7.917 1.00 84.62 221 PHE A C 1
ATOM 1804 O O . PHE A 1 221 ? -6.311 16.120 8.686 1.00 84.62 221 PHE A O 1
ATOM 1811 N N . SER A 1 222 ? -5.361 16.377 6.672 1.00 84.00 222 SER A N 1
ATOM 1812 C CA . SER A 1 222 ? -6.505 17.063 6.067 1.00 84.00 222 SER A CA 1
ATOM 1813 C C . SER A 1 222 ? -7.722 16.144 6.139 1.00 84.00 222 SER A C 1
ATOM 1815 O O . SER A 1 222 ? -7.741 15.086 5.508 1.00 84.00 222 SER A O 1
ATOM 1817 N N . LEU A 1 223 ? -8.732 16.516 6.934 1.00 80.19 223 LEU A N 1
ATOM 1818 C CA . LEU A 1 223 ? -9.931 15.694 7.119 1.00 80.19 223 LEU A CA 1
ATOM 1819 C C . LEU A 1 223 ? -10.622 15.440 5.775 1.00 80.19 223 LEU A C 1
ATOM 1821 O O . LEU A 1 223 ? -10.998 14.309 5.484 1.00 80.19 223 LEU A O 1
ATOM 1825 N N . THR A 1 224 ? -10.729 16.475 4.945 1.00 87.12 224 THR A N 1
ATOM 1826 C CA . THR A 1 224 ? -11.358 16.411 3.623 1.00 87.12 224 THR A CA 1
ATOM 1827 C C . THR A 1 224 ? -10.630 15.440 2.699 1.00 87.12 224 THR A C 1
ATOM 1829 O O . THR A 1 224 ? -11.259 14.546 2.133 1.00 87.12 224 THR A O 1
ATOM 1832 N N . ASP A 1 225 ? -9.306 15.566 2.571 1.00 87.56 225 ASP A N 1
ATOM 1833 C CA . ASP A 1 225 ? -8.533 14.663 1.714 1.00 87.56 225 ASP A CA 1
ATOM 1834 C C . ASP A 1 225 ? -8.538 13.244 2.271 1.00 87.56 225 ASP A C 1
ATOM 1836 O O . ASP A 1 225 ? -8.681 12.282 1.523 1.00 87.56 225 ASP A O 1
ATOM 1840 N N . THR A 1 226 ? -8.438 13.095 3.588 1.00 87.25 226 THR A N 1
ATOM 1841 C CA . THR A 1 226 ? -8.433 11.794 4.258 1.00 87.25 226 THR A CA 1
ATOM 1842 C C . THR A 1 226 ? -9.761 11.056 4.051 1.00 87.25 226 THR A C 1
ATOM 1844 O O . THR A 1 226 ? -9.750 9.903 3.618 1.00 87.25 226 THR A O 1
ATOM 1847 N N . ILE A 1 227 ? -10.905 11.725 4.256 1.00 87.75 227 ILE A N 1
ATOM 1848 C CA . ILE A 1 227 ? -12.241 11.170 3.970 1.00 87.75 227 ILE A CA 1
ATOM 1849 C C . ILE A 1 227 ? -12.369 10.806 2.489 1.00 87.75 227 ILE A C 1
ATOM 1851 O O . ILE A 1 227 ? -12.785 9.694 2.169 1.00 87.75 227 ILE A O 1
ATOM 1855 N N . SER A 1 228 ? -11.948 11.692 1.583 1.00 91.00 228 SER A N 1
ATOM 1856 C CA . SER A 1 228 ? -11.997 11.425 0.142 1.00 91.00 228 SER A CA 1
ATOM 1857 C C . SER A 1 228 ? -11.173 10.189 -0.251 1.00 91.00 228 SER A C 1
ATOM 1859 O O . SER A 1 228 ? -11.624 9.363 -1.049 1.00 91.00 228 SER A O 1
ATOM 1861 N N . GLY A 1 229 ? -9.989 10.013 0.345 1.00 91.56 229 GLY A N 1
ATOM 1862 C CA . GLY A 1 229 ? -9.163 8.817 0.182 1.00 91.56 229 GLY A CA 1
ATOM 1863 C C . GLY A 1 229 ? -9.878 7.545 0.643 1.00 91.56 229 GLY A C 1
ATOM 1864 O O . GLY A 1 229 ? -9.896 6.551 -0.089 1.00 91.56 229 GLY A O 1
ATOM 1865 N N . PHE A 1 230 ? -10.535 7.582 1.807 1.00 91.31 230 PHE A N 1
ATOM 1866 C CA . PHE A 1 230 ? -11.325 6.453 2.310 1.00 91.31 230 PHE A CA 1
ATOM 1867 C C . PHE A 1 230 ? -12.501 6.096 1.410 1.00 91.31 230 PHE A C 1
ATOM 1869 O O . PHE A 1 230 ? -12.688 4.919 1.105 1.00 91.31 230 PHE A O 1
ATOM 1876 N N . GLU A 1 231 ? -13.271 7.085 0.958 1.00 92.31 231 GLU A N 1
ATOM 1877 C CA . GLU A 1 231 ? -14.390 6.874 0.036 1.00 92.31 231 GLU A CA 1
ATOM 1878 C C . GLU A 1 231 ? -13.914 6.242 -1.277 1.00 92.31 231 GLU A C 1
ATOM 1880 O O . GLU A 1 231 ? -14.536 5.310 -1.792 1.00 92.31 231 GLU A O 1
ATOM 1885 N N . CYS A 1 232 ? -12.769 6.689 -1.804 1.00 94.69 232 CYS A N 1
ATOM 1886 C CA . CYS A 1 232 ? -12.188 6.101 -3.008 1.00 94.69 232 CYS A CA 1
ATOM 1887 C C . CYS A 1 232 ? -11.738 4.650 -2.787 1.00 94.69 232 CYS A C 1
ATOM 1889 O O . CYS A 1 232 ? -11.975 3.787 -3.640 1.00 94.69 232 CYS A O 1
ATOM 1891 N N . CYS A 1 233 ? -11.133 4.364 -1.633 1.00 95.06 233 CYS A N 1
ATOM 1892 C CA . CYS A 1 233 ? -10.728 3.016 -1.248 1.00 95.06 233 CYS A CA 1
ATOM 1893 C C . CYS A 1 233 ? -11.948 2.087 -1.101 1.00 95.06 233 CYS A C 1
ATOM 1895 O O . CYS A 1 233 ? -11.976 0.993 -1.668 1.00 95.06 233 CYS A O 1
ATOM 1897 N N . HIS A 1 234 ? -13.001 2.561 -0.429 1.00 94.81 234 HIS A N 1
ATOM 1898 C CA . HIS A 1 234 ? -14.276 1.860 -0.256 1.00 94.81 234 HIS A CA 1
ATOM 1899 C C . HIS A 1 234 ? -14.917 1.495 -1.599 1.00 94.81 234 HIS A C 1
ATOM 1901 O O . HIS A 1 234 ? -15.148 0.315 -1.873 1.00 94.81 234 HIS A O 1
ATOM 1907 N N . ARG A 1 235 ? -15.114 2.486 -2.480 1.00 95.50 235 ARG A N 1
ATOM 1908 C CA . ARG A 1 235 ? -15.691 2.285 -3.822 1.00 95.50 235 ARG A CA 1
ATOM 1909 C C . ARG A 1 235 ? -14.862 1.320 -4.662 1.00 95.50 235 ARG A C 1
ATOM 1911 O O . ARG A 1 235 ? -15.404 0.541 -5.444 1.00 95.50 235 ARG A O 1
ATOM 1918 N N . THR A 1 236 ? -13.542 1.346 -4.501 1.00 94.69 236 THR A N 1
ATOM 1919 C CA . THR A 1 236 ? -12.652 0.394 -5.169 1.00 94.69 236 THR A CA 1
ATOM 1920 C C . THR A 1 236 ? -12.905 -1.036 -4.689 1.00 94.69 236 THR A C 1
ATOM 1922 O O . THR A 1 236 ? -13.064 -1.939 -5.512 1.00 94.69 236 THR A O 1
ATOM 1925 N N . MET A 1 237 ? -12.997 -1.261 -3.374 1.00 95.06 237 MET A N 1
ATOM 1926 C CA . MET A 1 237 ? -13.310 -2.584 -2.817 1.00 95.06 237 MET A CA 1
ATOM 1927 C C . MET A 1 237 ? -14.707 -3.066 -3.209 1.00 95.06 237 MET A C 1
ATOM 1929 O O . MET A 1 237 ? -14.881 -4.251 -3.481 1.00 95.06 237 MET A O 1
ATOM 1933 N N . GLU A 1 238 ? -15.683 -2.164 -3.301 1.00 95.12 238 GLU A N 1
ATOM 1934 C CA . GLU A 1 238 ? -17.024 -2.467 -3.805 1.00 95.12 238 GLU A CA 1
ATOM 1935 C C . GLU A 1 238 ? -16.991 -2.950 -5.262 1.00 95.12 238 GLU A C 1
ATOM 1937 O O . GLU A 1 238 ? -17.536 -4.005 -5.587 1.00 95.12 238 GLU A O 1
ATOM 1942 N N . LYS A 1 239 ? -16.262 -2.255 -6.145 1.00 94.12 239 LYS A N 1
ATOM 1943 C CA . LYS A 1 239 ? -16.065 -2.709 -7.534 1.00 94.12 239 LYS A CA 1
ATOM 1944 C C . LYS A 1 239 ? -15.435 -4.107 -7.591 1.00 94.12 239 LYS A C 1
ATOM 1946 O O . LYS A 1 239 ? -15.823 -4.928 -8.427 1.00 94.12 239 LYS A O 1
ATOM 1951 N N . PHE A 1 240 ? -14.483 -4.400 -6.704 1.00 94.38 240 PHE A N 1
ATOM 1952 C CA . PHE A 1 240 ? -13.876 -5.728 -6.612 1.00 94.38 240 PHE A CA 1
ATOM 1953 C C . PHE A 1 240 ? -14.817 -6.790 -6.037 1.00 94.38 240 PHE A C 1
ATOM 1955 O O . PHE A 1 240 ? -14.796 -7.910 -6.540 1.00 94.38 240 PHE A O 1
ATOM 1962 N N . SER A 1 241 ? -15.650 -6.475 -5.042 1.00 94.94 241 SER A N 1
ATOM 1963 C CA . SER A 1 241 ? -16.594 -7.433 -4.447 1.00 94.94 241 SER A CA 1
ATOM 1964 C C . SER A 1 241 ? -17.713 -7.824 -5.414 1.00 94.94 241 SER A C 1
ATOM 1966 O O . SER A 1 241 ? -18.114 -8.987 -5.450 1.00 94.94 241 SER A O 1
ATOM 1968 N N . ILE A 1 242 ? -18.146 -6.889 -6.268 1.00 93.56 242 ILE A N 1
ATOM 1969 C CA . ILE A 1 242 ? -19.073 -7.161 -7.376 1.00 93.56 242 ILE A CA 1
ATOM 1970 C C . ILE A 1 242 ? -18.425 -8.109 -8.394 1.00 93.56 242 ILE A C 1
ATOM 1972 O O . ILE A 1 242 ? -19.063 -9.043 -8.878 1.00 93.56 242 ILE A O 1
ATOM 1976 N N . ARG A 1 243 ? -17.146 -7.885 -8.724 1.00 90.81 243 ARG A N 1
ATOM 1977 C CA . ARG A 1 243 ? -16.404 -8.714 -9.686 1.00 90.81 243 ARG A CA 1
ATOM 1978 C C . ARG A 1 243 ? -16.088 -10.107 -9.138 1.00 90.81 243 ARG A C 1
ATOM 1980 O O . ARG A 1 243 ? -16.178 -11.091 -9.870 1.00 90.81 243 ARG A O 1
ATOM 1987 N N . TRP A 1 244 ? -15.679 -10.185 -7.878 1.00 92.06 244 TRP A N 1
ATOM 1988 C CA . TRP A 1 244 ? -15.257 -11.405 -7.207 1.00 92.06 244 TRP A CA 1
ATOM 1989 C C . TRP A 1 244 ? -15.959 -11.517 -5.856 1.00 92.06 244 TRP A C 1
ATOM 1991 O O . TRP A 1 244 ? -15.556 -10.843 -4.912 1.00 92.06 244 TRP A O 1
ATOM 2001 N N . PRO A 1 245 ? -16.924 -12.441 -5.700 1.00 91.12 245 PRO A N 1
ATOM 2002 C CA . PRO A 1 245 ? -17.638 -12.614 -4.435 1.00 91.12 245 PRO A CA 1
ATOM 2003 C C . PRO A 1 245 ? -16.715 -12.860 -3.236 1.00 91.12 245 PRO A C 1
ATOM 2005 O O . PRO A 1 245 ? -16.988 -12.403 -2.132 1.00 91.12 245 PRO A O 1
ATOM 2008 N N . ARG A 1 246 ? -15.571 -13.524 -3.450 1.00 90.69 246 ARG A N 1
ATOM 2009 C CA . ARG A 1 246 ? -14.577 -13.754 -2.391 1.00 90.69 246 ARG A CA 1
ATOM 2010 C C . ARG A 1 246 ? -13.881 -12.471 -1.917 1.00 90.69 246 ARG A C 1
ATOM 2012 O O . ARG A 1 246 ? -13.318 -12.471 -0.831 1.00 90.69 246 ARG A O 1
ATOM 2019 N N . ALA A 1 247 ? -13.918 -11.385 -2.690 1.00 94.06 247 ALA A N 1
ATOM 2020 C CA . ALA A 1 247 ? -13.387 -10.087 -2.281 1.00 94.06 247 ALA A CA 1
ATOM 2021 C C . ALA A 1 247 ? -14.316 -9.345 -1.299 1.00 94.06 247 ALA A C 1
ATOM 2023 O O . ALA A 1 247 ? -13.920 -8.326 -0.738 1.00 94.06 247 ALA A O 1
ATOM 2024 N N . LEU A 1 248 ? -15.531 -9.853 -1.049 1.00 95.38 248 LEU A N 1
ATOM 2025 C CA . LEU A 1 248 ? -16.493 -9.230 -0.139 1.00 95.38 248 LEU A CA 1
ATOM 2026 C C . LEU A 1 248 ? -15.932 -9.035 1.278 1.00 95.38 248 LEU A C 1
ATOM 2028 O O . LEU A 1 248 ? -16.198 -8.006 1.895 1.00 95.38 248 LEU A O 1
ATOM 2032 N N . VAL A 1 249 ? -15.096 -9.958 1.760 1.00 96.19 249 VAL A N 1
ATOM 2033 C CA . VAL A 1 249 ? -14.457 -9.846 3.080 1.00 96.19 249 VAL A CA 1
ATOM 2034 C C . VAL A 1 249 ? -13.562 -8.605 3.208 1.00 96.19 249 VAL A C 1
ATOM 2036 O O . VAL A 1 249 ? -13.492 -8.012 4.283 1.00 96.19 249 VAL A O 1
ATOM 2039 N N . PHE A 1 250 ? -12.919 -8.152 2.124 1.00 96.75 250 PHE A N 1
ATOM 2040 C CA . PHE A 1 250 ? -12.099 -6.933 2.127 1.00 96.75 250 PHE A CA 1
ATOM 2041 C C . PHE A 1 250 ? -12.974 -5.702 2.347 1.00 96.75 250 PHE A C 1
ATOM 2043 O O . PHE A 1 250 ? -12.695 -4.896 3.228 1.00 96.75 250 PHE A O 1
ATOM 2050 N N . LEU A 1 251 ? -14.077 -5.608 1.600 1.00 96.50 251 LEU A N 1
ATOM 2051 C CA . LEU A 1 251 ? -15.046 -4.527 1.744 1.00 96.50 251 LEU A CA 1
ATOM 2052 C C . LEU A 1 251 ? -15.646 -4.505 3.155 1.00 96.50 251 LEU A C 1
ATOM 2054 O O . LEU A 1 251 ? -15.641 -3.467 3.809 1.00 96.50 251 LEU A O 1
ATOM 2058 N N . GLN A 1 252 ? -16.126 -5.652 3.640 1.00 95.56 252 GLN A N 1
ATOM 2059 C CA . GLN A 1 252 ? -16.804 -5.744 4.933 1.00 95.56 252 GLN A CA 1
ATOM 2060 C C . GLN A 1 252 ? -15.872 -5.452 6.111 1.00 95.56 252 GLN A C 1
ATOM 2062 O O . GLN A 1 252 ? -16.276 -4.785 7.062 1.00 95.56 252 GLN A O 1
ATOM 2067 N N . SER A 1 253 ? -14.631 -5.941 6.062 1.00 95.88 253 SER A N 1
ATOM 2068 C CA . SER A 1 253 ? -13.633 -5.640 7.091 1.00 95.88 253 SER A CA 1
ATOM 2069 C C . SER A 1 253 ? -13.226 -4.169 7.069 1.00 95.88 253 SER A C 1
ATOM 2071 O O . SER A 1 253 ? -13.192 -3.535 8.120 1.00 95.88 253 SER A O 1
ATOM 2073 N N . PHE A 1 254 ? -12.991 -3.595 5.888 1.00 95.44 254 PHE A N 1
ATOM 2074 C CA . PHE A 1 254 ? -12.667 -2.179 5.759 1.00 95.44 254 PHE A CA 1
ATOM 2075 C C . PHE A 1 254 ? -13.802 -1.276 6.257 1.00 95.44 254 PHE A C 1
ATOM 2077 O O . PHE A 1 254 ? -13.548 -0.381 7.056 1.00 95.44 254 PHE A O 1
ATOM 2084 N N . GLN A 1 255 ? -15.051 -1.541 5.857 1.00 93.25 255 GLN A N 1
ATOM 2085 C CA . GLN A 1 255 ? -16.227 -0.801 6.333 1.00 93.25 255 GLN A CA 1
ATOM 2086 C C . GLN A 1 255 ? -16.363 -0.864 7.851 1.00 93.25 255 GLN A C 1
ATOM 2088 O O . GLN A 1 255 ? -16.517 0.165 8.499 1.00 93.25 255 GLN A O 1
ATOM 2093 N N . LEU A 1 256 ? -16.261 -2.065 8.423 1.00 91.69 256 LEU A N 1
ATOM 2094 C CA . LEU A 1 256 ? -16.439 -2.258 9.856 1.00 91.69 256 LEU A CA 1
ATOM 2095 C C . LEU A 1 256 ? -15.339 -1.558 10.677 1.00 91.69 256 LEU A C 1
ATOM 2097 O O . LEU A 1 256 ? -15.624 -1.068 11.767 1.00 91.69 256 LEU A O 1
ATOM 2101 N N . LEU A 1 257 ? -14.107 -1.472 10.158 1.00 91.19 257 LEU A N 1
ATOM 2102 C CA . LEU A 1 257 ? -13.059 -0.637 10.757 1.00 91.19 257 LEU A CA 1
ATOM 2103 C C . LEU A 1 257 ? -13.353 0.854 10.567 1.00 91.19 257 LEU A C 1
ATOM 2105 O O . LEU A 1 257 ? -13.279 1.606 11.533 1.00 91.19 257 LEU A O 1
ATOM 2109 N N . ALA A 1 258 ? -13.720 1.294 9.363 1.00 89.31 258 ALA A N 1
ATOM 2110 C CA . ALA A 1 258 ? -14.004 2.700 9.083 1.00 89.31 258 ALA A CA 1
ATOM 2111 C C . ALA A 1 258 ? -15.128 3.255 9.972 1.00 89.31 258 ALA A C 1
ATOM 2113 O O . ALA A 1 258 ? -14.951 4.305 10.581 1.00 89.31 258 ALA A O 1
ATOM 2114 N N . GLU A 1 259 ? -16.224 2.511 10.141 1.00 85.75 259 GLU A N 1
ATOM 2115 C CA . GLU A 1 259 ? -17.333 2.853 11.048 1.00 85.75 259 GLU A CA 1
ATOM 2116 C C . GLU A 1 259 ? -16.912 2.955 12.521 1.00 85.75 259 GLU A C 1
ATOM 2118 O O . GLU A 1 259 ? -17.583 3.608 13.312 1.00 85.75 259 GLU A O 1
ATOM 2123 N N . SER A 1 260 ? -15.830 2.279 12.916 1.00 81.19 260 SER A N 1
ATOM 2124 C CA . SER A 1 260 ? -15.290 2.380 14.277 1.00 81.19 260 SER A CA 1
ATOM 2125 C C . SER A 1 260 ? -14.311 3.543 14.455 1.00 81.19 260 SER A C 1
ATOM 2127 O O . SER A 1 260 ? -14.100 3.996 15.577 1.00 81.19 260 SER A O 1
ATOM 2129 N N . VAL A 1 261 ? -13.712 4.031 13.362 1.00 81.88 261 VAL A N 1
ATOM 2130 C CA . VAL A 1 261 ? -12.797 5.186 13.352 1.00 81.88 261 VAL A CA 1
ATOM 2131 C C . VAL A 1 261 ? -13.561 6.505 13.192 1.00 81.88 261 VAL A C 1
ATOM 2133 O O . VAL A 1 261 ? -13.189 7.506 13.809 1.00 81.88 261 VAL A O 1
ATOM 2136 N N . PHE A 1 262 ? -14.629 6.506 12.392 1.00 76.19 262 PHE A N 1
ATOM 2137 C CA . PHE A 1 262 ? -15.487 7.655 12.110 1.00 76.19 262 PHE A CA 1
ATOM 2138 C C . PHE A 1 262 ? -16.884 7.391 12.673 1.00 76.19 262 PHE A C 1
ATOM 2140 O O . PHE A 1 262 ? -17.576 6.485 12.216 1.00 76.19 262 PHE A O 1
ATOM 2147 N N . ASP A 1 263 ? -17.308 8.171 13.664 1.00 58.84 263 ASP A N 1
ATOM 2148 C CA . ASP A 1 263 ? -18.591 7.957 14.333 1.00 58.84 263 ASP A CA 1
ATOM 2149 C C . ASP A 1 263 ? -19.768 8.336 13.401 1.00 58.84 263 ASP A C 1
ATOM 2151 O O . ASP A 1 263 ? -19.922 9.497 13.017 1.00 58.84 263 ASP A O 1
ATOM 2155 N N . GLY A 1 264 ? -20.629 7.371 13.046 1.00 43.97 264 GLY A N 1
ATOM 2156 C CA . GLY A 1 264 ? -21.962 7.618 12.465 1.00 43.97 264 GLY A CA 1
ATOM 2157 C C . GLY A 1 264 ? -22.229 7.096 11.036 1.00 43.97 264 GLY A C 1
ATOM 2158 O O . GLY A 1 264 ? -21.312 6.730 10.302 1.00 43.97 264 GLY A O 1
ATOM 2159 N N . PRO A 1 265 ? -23.511 7.065 10.602 1.00 35.28 265 PRO A N 1
ATOM 2160 C CA . PRO A 1 265 ? -23.973 6.468 9.342 1.00 35.28 265 PRO A CA 1
ATOM 2161 C C . PRO A 1 265 ? -23.675 7.336 8.102 1.00 35.28 265 PRO A C 1
ATOM 2163 O O . PRO A 1 265 ? -24.422 7.299 7.129 1.00 35.28 265 PRO A O 1
ATOM 2166 N N . ALA A 1 266 ? -22.580 8.102 8.103 1.00 43.09 266 ALA A N 1
ATOM 2167 C CA . ALA A 1 266 ? -22.148 8.889 6.942 1.00 43.09 266 ALA A CA 1
ATOM 2168 C C . ALA A 1 266 ? -21.808 8.002 5.727 1.00 43.09 266 ALA A C 1
ATOM 2170 O O . ALA A 1 266 ? -21.916 8.429 4.584 1.00 43.09 266 ALA A O 1
ATOM 2171 N N . PHE A 1 267 ? -21.456 6.739 5.975 1.00 46.28 267 PHE A N 1
ATOM 2172 C CA . PHE A 1 267 ? -21.076 5.770 4.947 1.00 46.28 267 PHE A CA 1
ATOM 2173 C C . PHE A 1 267 ? -22.257 4.943 4.407 1.00 46.28 267 PHE A C 1
ATOM 2175 O O . PHE A 1 267 ? -22.075 4.098 3.532 1.00 46.28 267 PHE A O 1
ATOM 2182 N N . GLY A 1 268 ? -23.474 5.184 4.914 1.00 36.56 268 GLY A N 1
ATOM 2183 C CA . GLY A 1 268 ? -24.671 4.384 4.654 1.00 36.56 268 GLY A CA 1
ATOM 2184 C C . GLY A 1 268 ? -25.854 5.197 4.135 1.00 36.56 268 GLY A C 1
ATOM 2185 O O . GLY A 1 268 ? -26.952 5.075 4.664 1.00 36.56 268 GLY A O 1
ATOM 2186 N N . GLY A 1 269 ? -25.648 6.002 3.092 1.00 33.53 269 GLY A N 1
ATOM 2187 C CA . GLY A 1 269 ? -26.734 6.605 2.317 1.00 33.53 269 GLY A CA 1
ATOM 2188 C C . GLY A 1 269 ? -26.911 8.113 2.510 1.00 33.53 269 GLY A C 1
ATOM 2189 O O . GLY A 1 269 ? -26.986 8.614 3.621 1.00 33.53 269 GLY A O 1
ATOM 2190 N N . GLN A 1 270 ? -27.083 8.784 1.370 1.00 30.84 270 GLN A N 1
ATOM 2191 C CA . GLN A 1 270 ? -27.243 10.225 1.136 1.00 30.84 270 GLN A CA 1
ATOM 2192 C C . GLN A 1 270 ? -25.951 11.040 1.047 1.00 30.84 270 GLN A C 1
ATOM 2194 O O . GLN A 1 270 ? -25.193 11.189 1.995 1.00 30.84 270 GLN A O 1
ATOM 2199 N N . ALA A 1 271 ? -25.777 11.610 -0.151 1.00 35.03 271 ALA A N 1
ATOM 2200 C CA . ALA A 1 271 ? -24.807 12.635 -0.488 1.00 35.03 271 ALA A CA 1
ATOM 2201 C C . ALA A 1 271 ? -24.696 13.677 0.634 1.00 35.03 271 ALA A C 1
ATOM 2203 O O . ALA A 1 271 ? -25.659 14.372 0.963 1.00 35.03 271 ALA A O 1
ATOM 2204 N N . CYS A 1 272 ? -23.506 13.766 1.213 1.00 34.44 272 CYS A N 1
ATOM 2205 C CA . CYS A 1 272 ? -23.123 14.788 2.167 1.00 34.44 272 CYS A CA 1
ATOM 2206 C C . CYS A 1 272 ? -23.243 16.163 1.492 1.00 34.44 272 CYS A C 1
ATOM 2208 O O . CYS A 1 272 ? -22.476 16.513 0.597 1.00 34.44 272 CYS A O 1
ATOM 2210 N N . ASN A 1 273 ? -24.233 16.952 1.917 1.00 29.12 273 ASN A N 1
ATOM 2211 C CA . ASN A 1 273 ? -24.319 18.368 1.577 1.00 29.12 273 ASN A CA 1
ATOM 2212 C C . ASN A 1 273 ? -23.027 19.061 2.042 1.00 29.12 273 ASN A C 1
ATOM 2214 O O . ASN A 1 273 ? -22.704 19.023 3.229 1.00 29.12 273 ASN A O 1
ATOM 2218 N N . SER A 1 274 ? -22.327 19.726 1.118 1.00 35.28 274 SER A N 1
ATOM 2219 C CA . SER A 1 274 ? -21.012 20.371 1.296 1.00 35.28 274 SER A CA 1
ATOM 2220 C C . SER A 1 274 ? -20.899 21.417 2.418 1.00 35.28 274 SER A C 1
ATOM 2222 O O . SER A 1 274 ? -19.818 21.946 2.632 1.00 35.28 274 SER A O 1
ATOM 2224 N N . ASN A 1 275 ? -21.961 21.705 3.173 1.00 29.84 275 ASN A N 1
ATOM 2225 C CA . ASN A 1 275 ? -21.986 22.792 4.155 1.00 29.84 275 ASN A CA 1
ATOM 2226 C C . ASN A 1 275 ? -21.654 22.362 5.602 1.00 29.84 275 ASN A C 1
ATOM 2228 O O . ASN A 1 275 ? -21.726 23.197 6.499 1.00 29.84 275 ASN A O 1
ATOM 2232 N N . MET A 1 276 ? -21.303 21.093 5.866 1.00 32.97 276 MET A N 1
ATOM 2233 C CA . MET A 1 276 ? -20.878 20.635 7.209 1.00 32.97 276 MET A CA 1
ATOM 2234 C C . MET A 1 276 ? -19.354 20.596 7.429 1.00 32.97 276 MET A C 1
ATOM 2236 O O . MET A 1 276 ? -18.918 20.373 8.556 1.00 32.97 276 MET A O 1
ATOM 2240 N N . LEU A 1 277 ? -18.544 20.832 6.393 1.00 40.16 277 LEU A N 1
ATOM 2241 C CA . LEU A 1 277 ? -17.076 20.758 6.473 1.00 40.16 277 LEU A CA 1
ATOM 2242 C C . LEU A 1 277 ? -16.405 22.056 6.973 1.00 40.16 277 LEU A C 1
ATOM 2244 O O . LEU A 1 277 ? -15.241 22.010 7.359 1.00 40.16 277 LEU A O 1
ATOM 2248 N N . ASP A 1 278 ? -17.138 23.173 7.057 1.00 32.12 278 ASP A N 1
ATOM 2249 C CA . ASP A 1 278 ? -16.579 24.507 7.363 1.00 32.12 278 ASP A CA 1
ATOM 2250 C C . ASP A 1 278 ? -16.698 24.950 8.837 1.00 32.12 278 ASP A C 1
ATOM 2252 O O . ASP A 1 278 ? -16.364 26.086 9.176 1.00 32.12 278 ASP A O 1
ATOM 2256 N N . SER A 1 279 ? -17.172 24.094 9.750 1.00 30.86 279 SER A N 1
ATOM 2257 C CA . SER A 1 279 ? -17.220 24.436 11.181 1.00 30.86 279 SER A CA 1
ATOM 2258 C C . SER A 1 279 ? -16.034 23.835 11.947 1.00 30.86 279 SER A C 1
ATOM 2260 O O . SER A 1 279 ? -15.755 22.650 11.775 1.00 30.86 279 SER A O 1
ATOM 2262 N N . PRO A 1 280 ? -15.378 24.584 12.861 1.00 34.16 280 PRO A N 1
ATOM 2263 C CA . PRO A 1 280 ? -14.242 24.105 13.668 1.00 34.16 280 PRO A CA 1
ATOM 2264 C C . PRO A 1 280 ? -14.576 22.931 14.614 1.00 34.16 280 PRO A C 1
ATOM 2266 O O . PRO A 1 280 ? -13.699 22.397 15.284 1.00 34.16 280 PRO A O 1
ATOM 2269 N N . SER A 1 281 ? -15.836 22.495 14.652 1.00 36.06 281 SER A N 1
ATOM 2270 C CA . SER A 1 281 ? -16.338 21.303 15.338 1.00 36.06 281 SER A CA 1
ATOM 2271 C C . SER A 1 281 ? -16.175 19.992 14.549 1.00 36.06 281 SER A C 1
ATOM 2273 O O . SER A 1 281 ? -16.428 18.926 15.103 1.00 36.06 281 SER A O 1
ATOM 2275 N N . SER A 1 282 ? -15.690 20.012 13.303 1.00 41.38 282 SER A N 1
ATOM 2276 C CA . SER A 1 282 ? -15.367 18.794 12.533 1.00 41.38 282 SER A CA 1
ATOM 2277 C C . SER A 1 282 ? -14.174 18.001 13.100 1.00 41.38 282 SER A C 1
ATOM 2279 O O . SER A 1 282 ? -13.985 16.834 12.761 1.00 41.38 282 SER A O 1
ATOM 2281 N N . GLN A 1 283 ? -13.429 18.580 14.050 1.00 41.31 283 GLN A N 1
ATOM 2282 C CA . GLN A 1 283 ? -12.426 17.879 14.861 1.00 41.31 283 GLN A CA 1
ATOM 2283 C C . GLN A 1 283 ? -13.038 16.956 15.937 1.00 41.31 283 GLN A C 1
ATOM 2285 O O . GLN A 1 283 ? -12.313 16.150 16.516 1.00 41.31 283 GLN A O 1
ATOM 2290 N N . SER A 1 284 ? -14.353 17.034 16.202 1.00 39.47 284 SER A N 1
ATOM 2291 C CA . SER A 1 284 ? -15.035 16.244 17.245 1.00 39.47 284 SER A CA 1
ATOM 2292 C C . SER A 1 284 ? -15.787 15.008 16.728 1.00 39.47 284 SER A C 1
ATOM 2294 O O . SER A 1 284 ? -16.575 14.428 17.472 1.00 39.47 284 SER A O 1
ATOM 2296 N N . LEU A 1 285 ? -15.581 14.597 15.471 1.00 42.25 285 LEU A N 1
ATOM 2297 C CA . LEU A 1 285 ? -16.229 13.407 14.886 1.00 42.25 285 LEU A CA 1
ATOM 2298 C C . LEU A 1 285 ? -15.560 12.077 15.282 1.00 42.25 285 LEU A C 1
ATOM 2300 O O . LEU A 1 285 ? -16.028 11.009 14.895 1.00 42.25 285 LEU A O 1
ATOM 2304 N N . CYS A 1 286 ? -14.463 12.123 16.041 1.00 45.47 286 CYS A N 1
ATOM 2305 C CA . CYS A 1 286 ? -13.813 10.930 16.575 1.00 45.47 286 CYS A CA 1
ATOM 2306 C C . CYS A 1 286 ? -14.311 10.651 17.994 1.00 45.47 286 CYS A C 1
ATOM 2308 O O . CYS A 1 286 ? -13.892 11.299 18.954 1.00 45.47 286 CYS A O 1
ATOM 2310 N N . SER A 1 287 ? -15.174 9.650 18.116 1.00 45.22 287 SER A N 1
ATOM 2311 C CA . SER A 1 287 ? -15.456 8.972 19.381 1.00 45.22 287 SER A CA 1
ATOM 2312 C C . SER A 1 287 ? -14.247 8.136 19.817 1.00 45.22 287 SER A C 1
ATOM 2314 O O . SER A 1 287 ? -13.404 7.805 18.973 1.00 45.22 287 SER A O 1
ATOM 2316 N N . PRO A 1 288 ? -14.088 7.814 21.116 1.00 50.31 288 PRO A N 1
ATOM 2317 C CA . PRO A 1 288 ? -13.101 6.838 21.560 1.00 50.31 288 PRO A CA 1
ATOM 2318 C C . PRO A 1 288 ? -13.311 5.521 20.806 1.00 50.31 288 PRO A C 1
ATOM 2320 O O . PRO A 1 288 ? -14.212 4.747 21.110 1.00 50.31 288 PRO A O 1
ATOM 2323 N N . TYR A 1 289 ? -12.466 5.302 19.799 1.00 53.25 289 TYR A N 1
ATOM 2324 C CA . TYR A 1 289 ? -12.419 4.098 18.985 1.00 53.25 289 TYR A CA 1
ATOM 2325 C C . TYR A 1 289 ? -12.485 2.857 19.899 1.00 53.25 289 TYR A C 1
ATOM 2327 O O . TYR A 1 289 ? -11.599 2.648 20.732 1.00 53.25 289 TYR A O 1
ATOM 2335 N N . ALA A 1 290 ? -13.545 2.055 19.766 1.00 57.88 290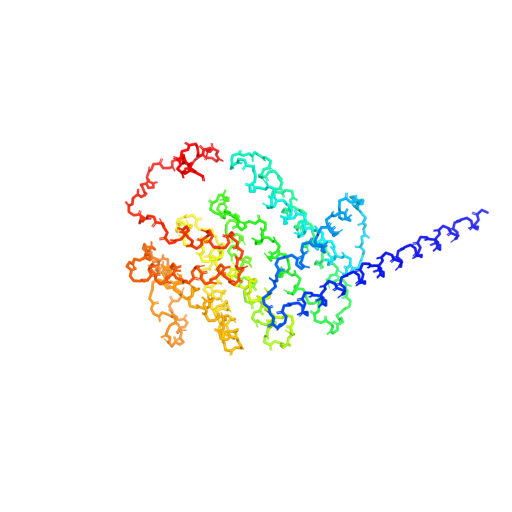 ALA A N 1
ATOM 2336 C CA . ALA A 1 290 ? -13.709 0.793 20.479 1.00 57.88 290 ALA A CA 1
ATOM 2337 C C . ALA A 1 290 ? -14.610 -0.158 19.675 1.00 57.88 290 ALA A C 1
ATOM 2339 O O . ALA A 1 290 ? -15.821 0.028 19.543 1.00 57.88 290 ALA A O 1
ATOM 2340 N N . LEU A 1 291 ? -14.005 -1.207 19.119 1.00 65.81 291 LEU A N 1
ATOM 2341 C CA . LEU A 1 291 ? -14.729 -2.322 18.516 1.00 65.81 291 LEU A CA 1
ATOM 2342 C C . LEU A 1 291 ? -15.126 -3.289 19.638 1.00 65.81 291 LEU A C 1
ATOM 2344 O O . LEU A 1 291 ? -14.294 -4.052 20.126 1.00 65.81 291 LEU A O 1
ATOM 2348 N N . GLU A 1 292 ? -16.391 -3.254 20.060 1.00 72.06 292 GLU A N 1
ATOM 2349 C CA . GLU A 1 292 ? -16.900 -4.067 21.175 1.00 72.06 292 GLU A CA 1
ATOM 2350 C C . GLU A 1 292 ? -17.936 -5.117 20.738 1.00 72.06 292 GLU A C 1
ATOM 2352 O O . GLU A 1 292 ? -18.577 -5.016 19.685 1.00 72.06 292 GLU A O 1
ATOM 2357 N N . GLY A 1 293 ? -18.080 -6.162 21.560 1.00 82.56 293 GLY A N 1
ATOM 2358 C CA . GLY A 1 293 ? -19.111 -7.192 21.420 1.00 82.56 293 GLY A CA 1
ATOM 2359 C C . GLY A 1 293 ? -19.111 -7.909 20.066 1.00 82.56 293 GLY A C 1
ATOM 2360 O O . GLY A 1 293 ? -18.082 -8.389 19.589 1.00 82.56 293 GLY A O 1
ATOM 2361 N N . GLU A 1 294 ? -20.287 -7.981 19.440 1.00 83.00 294 GLU A N 1
ATOM 2362 C CA . GLU A 1 294 ? -20.515 -8.715 18.188 1.00 83.00 294 GLU A CA 1
ATOM 2363 C C . GLU A 1 294 ? -19.652 -8.196 17.026 1.00 83.00 294 GLU A C 1
ATOM 2365 O O . GLU A 1 294 ? -19.171 -8.982 16.207 1.00 83.00 294 GLU A O 1
ATOM 2370 N N . ARG A 1 295 ? -19.398 -6.881 16.967 1.00 85.19 295 ARG A N 1
ATOM 2371 C CA . ARG A 1 295 ? -18.565 -6.277 15.917 1.00 85.19 295 ARG A CA 1
ATOM 2372 C C . ARG A 1 295 ? -17.116 -6.764 16.011 1.00 85.19 295 ARG A C 1
ATOM 2374 O O . ARG A 1 295 ? -16.523 -7.099 14.986 1.00 85.19 295 ARG A O 1
ATOM 2381 N N . LYS A 1 296 ? -16.571 -6.890 17.228 1.00 88.38 296 LYS A N 1
ATOM 2382 C CA . LYS A 1 296 ? -15.224 -7.441 17.459 1.00 88.38 296 LYS A CA 1
ATOM 2383 C C . LYS A 1 296 ? -15.130 -8.900 17.012 1.00 88.38 296 LYS A C 1
ATOM 2385 O O . LYS A 1 296 ? -14.213 -9.249 16.272 1.00 88.38 296 LYS A O 1
ATOM 2390 N N . THR A 1 297 ? -16.100 -9.735 17.389 1.00 89.75 297 THR A N 1
ATOM 2391 C CA . THR A 1 297 ? -16.155 -11.147 16.965 1.00 89.75 297 THR A CA 1
ATOM 2392 C C . THR A 1 297 ? -16.274 -11.281 15.448 1.00 89.75 297 THR A C 1
ATOM 2394 O O . THR A 1 297 ? -15.590 -12.102 14.835 1.00 89.75 297 THR A O 1
ATOM 2397 N N . ARG A 1 298 ? -17.096 -10.437 14.814 1.00 92.31 298 ARG A N 1
ATOM 2398 C CA . ARG A 1 298 ? -17.243 -10.412 13.356 1.00 92.31 298 ARG A CA 1
ATOM 2399 C C . ARG A 1 298 ? -15.930 -10.044 12.665 1.00 92.31 298 ARG A C 1
ATOM 2401 O O . ARG A 1 298 ? -15.528 -10.733 11.732 1.00 92.31 298 ARG A O 1
ATOM 2408 N N . MET A 1 299 ? -15.222 -9.028 13.162 1.00 94.19 299 MET A N 1
ATOM 2409 C CA . MET A 1 299 ? -13.912 -8.662 12.620 1.00 94.19 299 MET A CA 1
ATOM 2410 C C . MET A 1 299 ? -12.880 -9.784 12.776 1.00 94.19 299 MET A C 1
ATOM 2412 O O . MET A 1 299 ? -12.126 -10.052 11.845 1.00 94.19 299 MET A O 1
ATOM 2416 N N . GLN A 1 300 ? -12.856 -10.476 13.917 1.00 93.81 300 GLN A N 1
ATOM 2417 C CA . GLN A 1 300 ? -11.965 -11.625 14.118 1.00 93.81 300 GLN A CA 1
ATOM 2418 C C . GLN A 1 300 ? -12.225 -12.729 13.084 1.00 93.81 300 GLN A C 1
ATOM 2420 O O . GLN A 1 300 ? -11.276 -13.294 12.540 1.00 93.81 300 GLN A O 1
ATOM 2425 N N . SER A 1 301 ? -13.494 -12.990 12.748 1.00 95.19 301 SER A N 1
ATOM 2426 C CA . SER A 1 301 ? -13.849 -13.915 11.665 1.00 95.19 301 SER A CA 1
ATOM 2427 C C . SER A 1 301 ? -13.327 -13.435 10.308 1.00 95.19 301 SER A C 1
ATOM 2429 O O . SER A 1 301 ? -12.754 -14.229 9.561 1.00 95.19 301 SER A O 1
ATOM 2431 N N . TYR A 1 302 ? -13.471 -12.144 9.992 1.00 96.19 302 TYR A N 1
ATOM 2432 C CA . TYR A 1 302 ? -12.933 -11.582 8.750 1.00 96.19 302 TYR A CA 1
ATOM 2433 C C . TYR A 1 302 ? -11.408 -11.678 8.683 1.00 96.19 302 TYR A C 1
ATOM 2435 O O . TYR A 1 302 ? -10.874 -12.024 7.637 1.00 96.19 302 TYR A O 1
ATOM 2443 N N . ILE A 1 303 ? -10.694 -11.455 9.789 1.00 95.38 303 ILE A N 1
ATOM 2444 C CA . ILE A 1 303 ? -9.233 -11.611 9.848 1.00 95.38 303 ILE A CA 1
ATOM 2445 C C . ILE A 1 303 ? -8.806 -13.043 9.509 1.00 95.38 303 ILE A C 1
ATOM 2447 O O . ILE A 1 303 ? -7.845 -13.234 8.762 1.00 95.38 303 ILE A O 1
ATOM 2451 N N . VAL A 1 304 ? -9.519 -14.054 10.014 1.00 95.00 304 VAL A N 1
ATOM 2452 C CA . VAL A 1 304 ? -9.239 -15.459 9.674 1.00 95.00 304 VAL A CA 1
ATOM 2453 C C . VAL A 1 304 ? -9.402 -15.695 8.174 1.00 95.00 304 VAL A C 1
ATOM 2455 O O . VAL A 1 304 ? -8.531 -16.297 7.546 1.00 95.00 304 VAL A O 1
ATOM 2458 N N . GLU A 1 305 ? -10.472 -15.181 7.575 1.00 94.44 305 GLU A N 1
ATOM 2459 C CA . GLU A 1 305 ? -10.694 -15.319 6.138 1.00 94.44 305 GLU A CA 1
ATOM 2460 C C . GLU A 1 305 ? -9.655 -14.541 5.309 1.00 94.44 305 GLU A C 1
ATOM 2462 O O . GLU A 1 305 ? -9.111 -15.084 4.348 1.00 94.44 305 GLU A O 1
ATOM 2467 N N . LEU A 1 306 ? -9.291 -13.318 5.704 1.00 94.25 306 LEU A N 1
ATOM 2468 C CA . LEU A 1 306 ? -8.248 -12.525 5.043 1.00 94.25 306 LEU A CA 1
ATOM 2469 C C . LEU A 1 306 ? -6.884 -13.237 5.072 1.00 94.25 306 LEU A C 1
ATOM 2471 O O . LEU A 1 306 ? -6.155 -13.203 4.079 1.00 94.25 306 LEU A O 1
ATOM 2475 N N . ARG A 1 307 ? -6.555 -13.953 6.158 1.00 92.50 307 ARG A N 1
ATOM 2476 C CA . ARG A 1 307 ? -5.357 -14.814 6.223 1.00 92.50 307 ARG A CA 1
ATOM 2477 C C . ARG A 1 307 ? -5.415 -15.959 5.215 1.00 92.50 307 ARG A C 1
ATOM 2479 O O . ARG A 1 307 ? -4.427 -16.209 4.528 1.00 92.50 307 ARG A O 1
ATOM 2486 N N . VAL A 1 308 ? -6.567 -16.624 5.084 1.00 90.31 308 VAL A N 1
ATOM 2487 C CA . VAL A 1 308 ? -6.783 -17.674 4.066 1.00 90.31 308 VAL A CA 1
ATOM 2488 C C . VAL A 1 308 ? -6.634 -17.109 2.651 1.00 90.31 308 VAL A C 1
ATOM 2490 O O . VAL A 1 308 ? -6.169 -17.803 1.751 1.00 90.31 308 VAL A O 1
ATOM 2493 N N . GLN A 1 309 ? -6.979 -15.837 2.454 1.00 88.56 309 GLN A N 1
ATOM 2494 C CA . GLN A 1 309 ? -6.795 -15.119 1.192 1.00 88.56 309 GLN A CA 1
ATOM 2495 C C . GLN A 1 309 ? -5.390 -14.502 1.028 1.00 88.56 309 GLN A C 1
ATOM 2497 O O . GLN A 1 309 ? -5.171 -13.720 0.106 1.00 88.56 309 GLN A O 1
ATOM 2502 N N . HIS A 1 310 ? -4.427 -14.881 1.878 1.00 86.62 310 HIS A N 1
ATOM 2503 C CA . HIS A 1 310 ? -3.021 -14.460 1.838 1.00 86.62 310 HIS A CA 1
ATOM 2504 C C . HIS A 1 310 ? -2.795 -12.945 1.964 1.00 86.62 310 HIS A C 1
ATOM 2506 O O . HIS A 1 310 ? -1.817 -12.409 1.436 1.00 86.62 310 HIS A O 1
ATOM 2512 N N . VAL A 1 311 ? -3.669 -12.235 2.687 1.00 88.56 311 VAL A N 1
ATOM 2513 C CA . VAL A 1 311 ? -3.405 -10.838 3.054 1.00 88.56 311 VAL A CA 1
ATOM 2514 C C . VAL A 1 311 ? -2.125 -10.759 3.885 1.00 88.56 311 VAL A C 1
ATOM 2516 O O . VAL A 1 311 ? -1.877 -11.578 4.769 1.00 88.56 311 VAL A O 1
ATOM 2519 N N . HIS A 1 312 ? -1.289 -9.769 3.573 1.00 86.69 312 HIS A N 1
ATOM 2520 C CA . HIS A 1 312 ? 0.033 -9.623 4.174 1.00 86.69 312 HIS A CA 1
ATOM 2521 C C . HIS A 1 312 ? -0.049 -9.490 5.703 1.00 86.69 312 HIS A C 1
ATOM 2523 O O . HIS A 1 312 ? -0.821 -8.677 6.211 1.00 86.69 312 HIS A O 1
ATOM 2529 N N . GLN A 1 313 ? 0.808 -10.221 6.425 1.00 87.25 313 GLN A N 1
ATOM 2530 C CA . GLN A 1 313 ? 0.763 -10.301 7.889 1.00 87.25 313 GLN A CA 1
ATOM 2531 C C . GLN A 1 313 ? 0.842 -8.931 8.572 1.00 87.25 313 GLN A C 1
ATOM 2533 O O . GLN A 1 313 ? 0.096 -8.697 9.509 1.00 87.25 313 GLN A O 1
ATOM 2538 N N . ALA A 1 314 ? 1.665 -8.002 8.073 1.00 86.19 314 ALA A N 1
ATOM 2539 C CA . ALA A 1 314 ? 1.716 -6.639 8.615 1.00 86.19 314 ALA A CA 1
ATOM 2540 C C . ALA A 1 314 ? 0.343 -5.937 8.604 1.00 86.19 314 ALA A C 1
ATOM 2542 O O . ALA A 1 314 ? -0.030 -5.319 9.589 1.00 86.19 314 ALA A O 1
ATOM 2543 N N . VAL A 1 315 ? -0.451 -6.094 7.537 1.00 90.75 315 VAL A N 1
ATOM 2544 C CA . VAL A 1 315 ? -1.801 -5.506 7.453 1.00 90.75 315 VAL A CA 1
ATOM 2545 C C . VAL A 1 315 ? -2.722 -6.139 8.490 1.00 90.75 315 VAL A C 1
ATOM 2547 O O . VAL A 1 315 ? -3.453 -5.431 9.174 1.00 90.75 315 VAL A O 1
ATOM 2550 N N . ILE A 1 316 ? -2.644 -7.463 8.647 1.00 93.31 316 ILE A N 1
ATOM 2551 C CA . ILE A 1 316 ? -3.393 -8.182 9.680 1.00 93.31 316 ILE A CA 1
ATOM 2552 C C . ILE A 1 316 ? -3.003 -7.687 11.077 1.00 93.31 316 ILE A C 1
ATOM 2554 O O . ILE A 1 316 ? -3.890 -7.400 11.873 1.00 93.31 316 ILE A O 1
ATOM 2558 N N . SER A 1 317 ? -1.710 -7.509 11.352 1.00 90.50 317 SER A N 1
ATOM 2559 C CA . SER A 1 317 ? -1.222 -6.980 12.627 1.00 90.50 317 SER A CA 1
ATOM 2560 C C . SER A 1 317 ? -1.781 -5.585 12.927 1.00 90.50 317 SER A C 1
ATOM 2562 O O . SER A 1 317 ? -2.243 -5.362 14.041 1.00 90.50 317 SER A O 1
ATOM 2564 N N . LEU A 1 318 ? -1.835 -4.679 11.939 1.00 91.25 318 LEU A N 1
ATOM 2565 C CA . LEU A 1 318 ? -2.454 -3.354 12.113 1.00 91.25 318 LEU A CA 1
ATOM 2566 C C . LEU A 1 318 ? -3.946 -3.460 12.465 1.00 91.25 318 LEU A C 1
ATOM 2568 O O . LEU A 1 318 ? -4.435 -2.737 13.332 1.00 91.25 318 LEU A O 1
ATOM 2572 N N . MET A 1 319 ? -4.677 -4.373 11.815 1.00 93.00 319 MET A N 1
ATOM 2573 C CA . MET A 1 319 ? -6.091 -4.623 12.117 1.00 93.00 319 MET A CA 1
ATOM 2574 C C . MET A 1 319 ? -6.285 -5.201 13.525 1.00 93.00 319 MET A C 1
ATOM 2576 O O . MET A 1 319 ? -7.217 -4.816 14.228 1.00 93.00 319 MET A O 1
ATOM 2580 N N . GLU A 1 320 ? -5.414 -6.117 13.951 1.00 91.69 320 GLU A N 1
ATOM 2581 C CA . GLU A 1 320 ? -5.444 -6.713 15.290 1.00 91.69 320 GLU A CA 1
ATOM 2582 C C . GLU A 1 320 ? -5.098 -5.699 16.384 1.00 91.69 320 GLU A C 1
ATOM 2584 O O . GLU A 1 320 ? -5.730 -5.702 17.440 1.00 91.69 320 GLU A O 1
ATOM 2589 N N . GLU A 1 321 ? -4.141 -4.808 16.136 1.00 88.56 321 GLU A N 1
ATOM 2590 C CA . GLU A 1 321 ? -3.786 -3.730 17.060 1.00 88.56 321 GLU A CA 1
ATOM 2591 C C . GLU A 1 321 ? -4.935 -2.728 17.201 1.00 88.56 321 GLU A C 1
ATOM 2593 O O . GLU A 1 321 ? -5.343 -2.404 18.316 1.00 88.56 321 GLU A O 1
ATOM 2598 N N . MET A 1 322 ? -5.544 -2.339 16.076 1.00 89.06 322 MET A N 1
ATOM 2599 C CA . MET A 1 322 ? -6.798 -1.592 16.069 1.00 89.06 322 MET A CA 1
ATOM 2600 C C . MET A 1 322 ? -7.864 -2.318 16.902 1.00 89.06 322 MET A C 1
ATOM 2602 O O . MET A 1 322 ? -8.435 -1.722 17.797 1.00 89.06 322 MET A O 1
ATOM 2606 N N . LEU A 1 323 ? -8.117 -3.614 16.729 1.00 87.56 323 LEU A N 1
ATOM 2607 C CA . LEU A 1 323 ? -9.141 -4.336 17.511 1.00 87.56 323 LEU A CA 1
ATOM 2608 C C . LEU A 1 323 ? -8.894 -4.426 19.024 1.00 87.56 323 LEU A C 1
ATOM 2610 O O . LEU A 1 323 ? -9.838 -4.650 19.794 1.00 87.56 323 LEU A O 1
ATOM 2614 N N . ASN A 1 324 ? -7.635 -4.367 19.447 1.00 83.31 324 ASN A N 1
ATOM 2615 C CA . ASN A 1 324 ? -7.231 -4.603 20.832 1.00 83.31 324 ASN A CA 1
ATOM 2616 C C . ASN A 1 324 ? -6.851 -3.325 21.576 1.00 83.31 324 ASN A C 1
ATOM 2618 O O . ASN A 1 324 ? -6.404 -3.400 22.719 1.00 83.31 324 ASN A O 1
ATOM 2622 N N . ARG A 1 325 ? -7.058 -2.166 20.953 1.00 71.88 325 ARG A N 1
ATOM 2623 C CA . ARG A 1 325 ? -6.756 -0.880 21.560 1.00 71.88 325 ARG A CA 1
ATOM 2624 C C . ARG A 1 325 ? -7.563 -0.669 22.856 1.00 71.88 325 ARG A C 1
ATOM 2626 O O . ARG A 1 325 ? -8.790 -0.780 22.816 1.00 71.88 325 ARG A O 1
ATOM 2633 N N . PRO A 1 326 ? -6.909 -0.341 23.986 1.00 54.78 326 PRO A N 1
ATOM 2634 C CA . PRO A 1 326 ? -7.604 0.086 25.197 1.00 54.78 326 PRO A CA 1
ATOM 2635 C C . PRO A 1 326 ? -8.241 1.470 25.000 1.00 54.78 326 PRO A C 1
ATOM 2637 O O . PRO A 1 326 ? -7.743 2.292 24.226 1.00 54.78 326 PRO A O 1
ATOM 2640 N N . GLN A 1 327 ? -9.361 1.725 25.682 1.00 52.78 327 GLN A N 1
ATOM 2641 C CA . GLN A 1 327 ? -10.097 2.985 25.562 1.00 52.78 327 GLN A CA 1
ATOM 2642 C C . GLN A 1 327 ? -9.206 4.172 25.973 1.00 52.78 327 GLN A C 1
ATOM 2644 O O . GLN A 1 327 ? -8.453 4.107 26.942 1.00 52.78 327 GLN A O 1
ATOM 2649 N N . HIS A 1 328 ? -9.325 5.296 25.257 1.00 45.25 328 HIS A N 1
ATOM 2650 C CA . HIS A 1 328 ? -8.564 6.531 25.508 1.00 45.25 328 HIS A CA 1
ATOM 2651 C C . HIS A 1 328 ? -8.687 7.089 26.944 1.00 45.25 328 HIS A C 1
ATOM 2653 O O . HIS A 1 328 ? -7.904 7.961 27.309 1.00 45.25 328 HIS A O 1
ATOM 2659 N N . GLN A 1 329 ? -9.634 6.600 27.753 1.00 39.47 329 GLN A N 1
ATOM 2660 C CA . GLN A 1 329 ? -9.803 6.991 29.157 1.00 39.47 329 GLN A CA 1
ATOM 2661 C C . GLN A 1 329 ? -8.692 6.464 30.087 1.00 39.47 329 GLN A C 1
ATOM 2663 O O . GLN A 1 329 ? -8.535 7.004 31.178 1.00 39.47 329 GLN A O 1
ATOM 2668 N N . ASP A 1 330 ? -7.878 5.498 29.646 1.00 37.81 330 ASP A N 1
ATOM 2669 C CA . ASP A 1 330 ? -6.786 4.926 30.453 1.00 37.81 330 ASP A CA 1
ATOM 2670 C C . ASP A 1 330 ? -5.405 5.554 30.178 1.00 37.81 330 ASP A C 1
ATOM 2672 O O . ASP A 1 330 ? -4.426 5.248 30.862 1.00 37.81 330 ASP A O 1
ATOM 2676 N N . LEU A 1 331 ? -5.291 6.442 29.184 1.00 42.25 331 LEU A N 1
ATOM 2677 C CA . LEU A 1 331 ? -4.026 7.087 28.820 1.00 42.25 331 LEU A CA 1
ATOM 2678 C C . LEU A 1 331 ? -4.001 8.515 29.364 1.00 42.25 331 LEU A C 1
ATOM 2680 O O . LEU A 1 331 ? -4.532 9.448 28.766 1.00 42.25 331 LEU A O 1
ATOM 2684 N N . ASN A 1 332 ? -3.374 8.677 30.528 1.00 34.91 332 ASN A N 1
ATOM 2685 C CA . ASN A 1 332 ? -3.170 9.971 31.165 1.00 34.91 332 ASN A CA 1
ATOM 2686 C C . ASN A 1 332 ? -2.115 10.778 30.381 1.00 34.91 332 ASN A C 1
ATOM 2688 O O . ASN A 1 332 ? -0.913 10.659 30.619 1.00 34.91 332 ASN A O 1
ATOM 2692 N N . TYR A 1 333 ? -2.562 11.573 29.404 1.00 42.78 333 TYR A N 1
ATOM 2693 C CA . TYR A 1 333 ? -1.690 12.400 28.559 1.00 42.78 333 TYR A CA 1
ATOM 2694 C C . TYR A 1 333 ? -1.032 13.573 29.310 1.00 42.78 333 TYR A C 1
ATOM 2696 O O . TYR A 1 333 ? -0.143 14.211 28.756 1.00 42.78 333 TYR A O 1
ATOM 2704 N N . GLU A 1 334 ? -1.402 13.835 30.569 1.00 34.44 334 GLU A N 1
ATOM 2705 C CA . GLU A 1 334 ? -0.793 14.901 31.383 1.00 34.44 334 GLU A CA 1
ATOM 2706 C C . GLU A 1 334 ? 0.617 14.564 31.913 1.00 34.44 334 GLU A C 1
ATOM 2708 O O . GLU A 1 334 ? 1.251 15.410 32.536 1.00 34.44 334 GLU A O 1
ATOM 2713 N N . GLY A 1 335 ? 1.131 13.351 31.669 1.00 33.94 335 GLY A N 1
ATOM 2714 C CA . GLY A 1 335 ? 2.450 12.916 32.154 1.00 33.94 335 GLY A CA 1
ATOM 2715 C C . GLY A 1 335 ? 3.541 12.734 31.092 1.00 33.94 335 GLY A C 1
ATOM 2716 O O . GLY A 1 335 ? 4.670 12.405 31.451 1.00 33.94 335 GLY A O 1
ATOM 2717 N N . LEU A 1 336 ? 3.236 12.896 29.800 1.00 35.12 336 LEU A N 1
ATOM 2718 C CA . LEU A 1 336 ? 4.214 12.698 28.724 1.00 35.12 336 LEU A CA 1
ATOM 2719 C C . LEU A 1 336 ? 4.910 14.018 28.385 1.00 35.12 336 LEU A C 1
ATOM 2721 O O . LEU A 1 336 ? 4.637 14.641 27.360 1.00 35.12 336 LEU A O 1
ATOM 2725 N N . ASP A 1 337 ? 5.843 14.415 29.250 1.00 31.95 337 ASP A N 1
ATOM 2726 C CA . ASP A 1 337 ? 6.894 15.343 28.848 1.00 31.95 337 ASP A CA 1
ATOM 2727 C C . ASP A 1 337 ? 7.687 14.713 27.693 1.00 31.95 337 ASP A C 1
ATOM 2729 O O . ASP A 1 337 ? 8.325 13.662 27.807 1.00 31.95 337 ASP A O 1
ATOM 2733 N N . LEU A 1 338 ? 7.570 15.376 26.547 1.00 44.72 338 LEU A N 1
ATOM 2734 C CA . LEU A 1 338 ? 8.202 15.090 25.270 1.00 44.72 338 LEU A CA 1
ATOM 2735 C C . LEU A 1 338 ? 9.725 14.983 25.418 1.00 44.72 338 LEU A C 1
ATOM 2737 O O . LEU A 1 338 ? 10.418 15.989 25.576 1.00 44.72 338 LEU A O 1
ATOM 2741 N N . LEU A 1 339 ? 10.263 13.773 25.264 1.00 26.16 339 LEU A N 1
ATOM 2742 C CA . LEU A 1 339 ? 11.671 13.559 24.936 1.00 26.16 339 LEU A CA 1
ATOM 2743 C C . LEU A 1 339 ? 11.779 12.722 23.651 1.00 26.16 339 LEU A C 1
ATOM 2745 O O . LEU A 1 339 ? 11.164 11.659 23.584 1.00 26.16 339 LEU A O 1
ATOM 2749 N N . PRO A 1 340 ? 12.582 13.130 22.644 1.00 32.28 340 PRO A N 1
ATOM 2750 C CA . PRO A 1 340 ? 12.632 12.466 21.333 1.00 32.28 340 PRO A CA 1
ATOM 2751 C C . PRO A 1 340 ? 13.326 11.095 21.330 1.00 32.28 340 PRO A C 1
ATOM 2753 O O . PRO A 1 340 ? 13.563 10.540 20.267 1.00 32.28 340 PRO A O 1
ATOM 2756 N N . ASN A 1 341 ? 13.703 10.561 22.490 1.00 32.69 341 ASN A N 1
ATOM 2757 C CA . ASN A 1 341 ? 14.475 9.331 22.621 1.00 32.69 341 ASN A CA 1
ATOM 2758 C C . ASN A 1 341 ? 14.123 8.652 23.946 1.00 32.69 341 ASN A C 1
ATOM 2760 O O . ASN A 1 341 ? 14.827 8.830 24.937 1.00 32.69 341 ASN A O 1
ATOM 2764 N N . MET A 1 342 ? 13.056 7.855 23.979 1.00 25.02 342 MET A N 1
ATOM 2765 C CA . MET A 1 342 ? 12.918 6.825 25.008 1.00 25.02 342 MET A CA 1
ATOM 2766 C C . MET A 1 342 ? 12.561 5.480 24.383 1.00 25.02 342 MET A C 1
ATOM 2768 O O . MET A 1 342 ? 11.484 5.267 23.837 1.00 25.02 342 MET A O 1
ATOM 2772 N N . SER A 1 343 ? 13.528 4.573 24.513 1.00 29.95 343 SER A N 1
ATOM 2773 C CA . SER A 1 343 ? 13.373 3.125 24.491 1.00 29.95 343 SER A CA 1
ATOM 2774 C C . SER A 1 343 ? 12.186 2.720 25.370 1.00 29.95 343 SER A C 1
ATOM 2776 O O . SER A 1 343 ? 12.258 2.838 26.595 1.00 29.95 343 SER A O 1
ATOM 2778 N N . ILE A 1 344 ? 11.126 2.185 24.762 1.00 26.97 344 ILE A N 1
ATOM 2779 C CA . ILE A 1 344 ? 10.071 1.464 25.483 1.00 26.97 344 ILE A CA 1
ATOM 2780 C C . ILE A 1 344 ? 10.622 0.071 25.811 1.00 26.97 344 ILE A C 1
ATOM 2782 O O . ILE A 1 344 ? 10.302 -0.932 25.178 1.00 26.97 344 ILE A O 1
ATOM 2786 N N . ALA A 1 345 ? 11.507 0.030 26.804 1.00 25.52 345 ALA A N 1
ATOM 2787 C CA . ALA A 1 345 ? 11.772 -1.174 27.567 1.00 25.52 345 ALA A CA 1
ATOM 2788 C C . ALA A 1 345 ? 10.556 -1.369 28.478 1.00 25.52 345 ALA A C 1
ATOM 2790 O O . ALA A 1 345 ? 10.445 -0.723 29.518 1.00 25.52 345 ALA A O 1
ATOM 2791 N N . GLY A 1 346 ? 9.587 -2.169 28.035 1.00 24.75 346 GLY A N 1
ATOM 2792 C CA . GLY A 1 346 ? 8.372 -2.370 28.819 1.00 24.75 346 GLY A CA 1
ATOM 2793 C C . GLY A 1 346 ? 7.199 -2.998 28.085 1.00 24.75 346 GLY A C 1
ATOM 2794 O O . GLY A 1 346 ? 6.086 -2.553 28.302 1.00 24.75 346 GLY A O 1
ATOM 2795 N N . PHE A 1 347 ? 7.419 -4.006 27.240 1.00 23.17 347 PHE A N 1
ATOM 2796 C CA . PHE A 1 347 ? 6.373 -4.969 26.869 1.00 23.17 347 PHE A CA 1
ATOM 2797 C C . PHE A 1 347 ? 7.005 -6.351 26.653 1.00 23.17 347 PHE A C 1
ATOM 2799 O O . PHE A 1 347 ? 6.991 -6.913 25.561 1.00 23.17 347 PHE A O 1
ATOM 2806 N N . ASP A 1 348 ? 7.562 -6.902 27.734 1.00 26.77 348 ASP A N 1
ATOM 2807 C CA . ASP A 1 348 ? 7.723 -8.348 27.889 1.00 26.77 348 ASP A CA 1
ATOM 2808 C C . ASP A 1 348 ? 6.334 -8.968 28.082 1.00 26.77 348 ASP A C 1
ATOM 2810 O O . ASP A 1 348 ? 5.868 -9.183 29.199 1.00 26.77 348 ASP A O 1
ATOM 2814 N N . LEU A 1 349 ? 5.638 -9.232 26.983 1.00 22.92 349 LEU A N 1
ATOM 2815 C CA . LEU A 1 349 ? 4.487 -10.126 26.968 1.00 22.92 349 LEU A CA 1
ATOM 2816 C C . LEU A 1 349 ? 4.407 -10.753 25.582 1.00 22.92 349 LEU A C 1
ATOM 2818 O O . LEU A 1 349 ? 3.834 -10.184 24.666 1.00 22.92 349 LEU A O 1
ATOM 2822 N N . PHE A 1 350 ? 5.123 -11.866 25.424 1.00 21.41 350 PHE A N 1
ATOM 2823 C CA . PHE A 1 350 ? 4.624 -13.183 25.006 1.00 21.41 350 PHE A CA 1
ATOM 2824 C C . PHE A 1 350 ? 5.837 -14.038 24.606 1.00 21.41 350 PHE A C 1
ATOM 2826 O O . PHE A 1 350 ? 6.236 -14.100 23.449 1.00 21.41 350 PHE A O 1
ATOM 2833 N N . ASN A 1 351 ? 6.424 -14.705 25.605 1.00 19.83 351 ASN A N 1
ATOM 2834 C CA . ASN A 1 351 ? 7.143 -15.957 25.384 1.00 19.83 351 ASN A CA 1
ATOM 2835 C C . ASN A 1 351 ? 6.118 -16.987 24.904 1.00 19.83 351 ASN A C 1
ATOM 2837 O O . ASN A 1 351 ? 5.225 -17.296 25.690 1.00 19.83 351 ASN A O 1
ATOM 2841 N N . PHE A 1 352 ? 6.235 -17.458 23.660 1.00 24.11 352 PHE A N 1
ATOM 2842 C CA . PHE A 1 352 ? 6.126 -18.861 23.224 1.00 24.11 352 PHE A CA 1
ATOM 2843 C C . PHE A 1 352 ? 6.477 -18.985 21.740 1.00 24.11 352 PHE A C 1
ATOM 2845 O O . PHE A 1 352 ? 5.905 -18.220 20.931 1.00 24.11 352 PHE A O 1
#